Protein AF-A0A6A7G4K0-F1 (afdb_monomer)

InterPro domains:
  IPR051944 BEACH domain-containing protein [PTHR46108] (37-203)

Sequence (217 aa):
MNIMRKWWGVGGSGEMDEGDSGGGFYPSNVLRNSLEQQQHLALGLMHLKKLFSELLYPSHPLSEDEREDKLYNMLPLFCKVFSASPSTDLQEKFGDVLLFTQHVSKLMVTEIRRRASNQSTAAASCAIARFLEVDGGGGLGGNDIPAEGGGTNSGGWLLLNALNLLADGPPQIIEVMTGSSLPSTLVKCLYLFFDLPDPDSAESEYCCNTSSSTAAA

Radius of gyration: 24.74 Å; Cα contacts (8 Å, |Δi|>4): 128; chains: 1; bounding box: 69×52×89 Å

Organism: NCBI:txid1518452

Foldseek 3Di:
DDPPPPPDDDDDDDDDDDDDDDDDDDDVVVVVVVVVLVVVLLVLLVVLQVLVVCLVVPPDDDDPVRSLVSLLVSLVSLCSNQVPPQQACQCVSHVCVLVNLLSLLLSLLCCLCVLVPPDDLVSSLVSNCVLLDQPPPDDDDDDDDPPPDDDDRRSNVSSVSSNVSQVSHDVSSVVSSVVSVRVVSVVVSVCSVVVDDDPVCVVPPPPPDPPDDDDDD

Solvent-accessible surface area (backbone atoms only — not comparable to full-atom values): 13554 Å² total; per-residue (Å²): 133,82,83,74,71,82,80,68,88,89,81,88,81,91,83,89,84,85,88,86,91,80,82,96,78,83,65,68,68,61,57,50,52,52,51,53,51,51,50,53,36,52,52,38,45,54,49,46,54,52,55,50,49,47,67,78,60,48,99,56,94,71,55,70,68,61,48,51,54,53,49,60,69,40,39,65,45,50,42,64,42,48,74,81,43,65,41,84,47,48,54,78,76,33,79,58,43,59,59,50,45,38,53,55,27,39,49,54,44,51,56,49,47,65,40,50,73,82,52,57,71,71,54,17,36,51,51,45,48,58,30,50,35,76,73,70,92,74,83,89,83,82,81,92,70,82,83,86,77,79,72,94,54,48,60,42,27,50,52,49,51,40,50,53,58,48,64,61,32,60,70,69,44,53,51,38,30,51,76,43,46,31,62,67,49,53,52,51,50,52,49,47,63,66,74,50,74,59,79,81,57,64,77,73,73,80,85,82,88,83,88,82,82,79,89,82,135

Secondary structure (DSSP, 8-state):
--GGGGSS-------------------HHHHHHHHHHHHHHHHHHHHHHHHHHHHHS-SSPPPHHHHHHHHHHHHHHHHHHHTTS-GGGHHHH-TTHHHHHHHHHHHHHHHHHHHHTTS-HHHHHHHHHHHHS---SS----------S-----HHHHHHHHHHHHHTS-HHHHHHHHHTTHHHHHHHHHHHHHSS--TTTGGGSSSSS--------

Mean predicted aligned error: 14.47 Å

pLDDT: mean 74.43, std 23.66, range [30.53, 98.12]

Structure (mmCIF, N/CA/C/O backbone):
data_AF-A0A6A7G4K0-F1
#
_entry.id   AF-A0A6A7G4K0-F1
#
loop_
_atom_site.group_PDB
_atom_site.id
_atom_site.type_symbol
_atom_site.label_atom_id
_atom_site.label_alt_id
_atom_site.label_comp_id
_atom_site.label_asym_id
_atom_site.label_entity_id
_atom_site.label_seq_id
_atom_site.pdbx_PDB_ins_code
_atom_site.Cartn_x
_atom_site.Cartn_y
_atom_site.Cartn_z
_atom_site.occupancy
_atom_site.B_iso_or_equiv
_atom_site.auth_seq_id
_atom_site.auth_comp_id
_atom_site.auth_asym_id
_atom_site.auth_atom_id
_atom_site.pdbx_PDB_model_num
ATOM 1 N N . MET A 1 1 ? 26.146 -16.602 -3.325 1.00 37.34 1 MET A N 1
ATOM 2 C CA . MET A 1 1 ? 25.861 -17.279 -2.025 1.00 37.34 1 MET A CA 1
ATOM 3 C C . MET A 1 1 ? 24.386 -17.072 -1.684 1.00 37.34 1 MET A C 1
ATOM 5 O O . MET A 1 1 ? 23.956 -15.935 -1.599 1.00 37.34 1 MET A O 1
ATOM 9 N N . ASN A 1 2 ? 23.606 -18.148 -1.526 1.00 32.69 2 ASN A N 1
ATOM 10 C CA . ASN A 1 2 ? 22.137 -18.089 -1.434 1.00 32.69 2 ASN A CA 1
ATOM 11 C C . ASN A 1 2 ? 21.621 -17.430 -0.140 1.00 32.69 2 ASN A C 1
ATOM 13 O O . ASN A 1 2 ? 21.760 -17.984 0.952 1.00 32.69 2 ASN A O 1
ATOM 17 N N . ILE A 1 3 ? 20.937 -16.296 -0.301 1.00 45.91 3 ILE A N 1
ATOM 18 C CA . ILE A 1 3 ? 20.336 -15.440 0.742 1.00 45.91 3 ILE A CA 1
ATOM 19 C C . ILE A 1 3 ? 19.117 -16.119 1.418 1.00 45.91 3 ILE A C 1
ATOM 21 O O . ILE A 1 3 ? 18.650 -15.706 2.476 1.00 45.91 3 ILE A O 1
ATOM 25 N N . MET A 1 4 ? 18.624 -17.229 0.858 1.00 42.34 4 MET A N 1
ATOM 26 C CA . MET A 1 4 ? 17.369 -17.873 1.271 1.00 42.34 4 MET A CA 1
ATOM 27 C C . MET A 1 4 ? 17.482 -18.917 2.391 1.00 42.34 4 MET A C 1
ATOM 29 O O . MET A 1 4 ? 16.471 -19.491 2.782 1.00 42.34 4 MET A O 1
ATOM 33 N N . ARG A 1 5 ? 18.663 -19.161 2.975 1.00 45.25 5 ARG A N 1
ATOM 34 C CA . ARG A 1 5 ? 18.779 -20.151 4.068 1.00 45.25 5 ARG A CA 1
ATOM 35 C C . ARG A 1 5 ? 18.494 -19.611 5.474 1.00 45.25 5 ARG A C 1
ATOM 37 O O . ARG A 1 5 ? 18.466 -20.393 6.414 1.00 45.25 5 ARG A O 1
ATOM 44 N N . LYS A 1 6 ? 18.266 -18.302 5.634 1.00 47.12 6 LYS A N 1
ATOM 45 C CA . LYS A 1 6 ? 18.000 -17.687 6.950 1.00 47.12 6 LYS A CA 1
ATOM 46 C C . LYS A 1 6 ? 16.522 -17.636 7.353 1.00 47.12 6 LYS A C 1
ATOM 48 O O . LYS A 1 6 ? 16.240 -17.292 8.493 1.00 47.12 6 LYS A O 1
ATOM 53 N N . TRP A 1 7 ? 15.598 -18.000 6.464 1.00 41.78 7 TRP A N 1
ATOM 54 C CA . TRP A 1 7 ? 14.159 -17.839 6.711 1.00 41.78 7 TRP A CA 1
ATOM 55 C C . TRP A 1 7 ? 13.438 -19.102 7.204 1.00 41.78 7 TRP A C 1
ATOM 57 O O . TRP A 1 7 ? 12.270 -19.011 7.565 1.00 41.78 7 TRP A O 1
ATOM 67 N N . TRP A 1 8 ? 14.098 -20.266 7.277 1.00 49.00 8 TRP A N 1
ATOM 68 C CA . TRP A 1 8 ? 13.432 -21.503 7.704 1.00 49.00 8 TRP A CA 1
ATOM 69 C C . TRP A 1 8 ? 14.332 -22.413 8.557 1.00 49.00 8 TRP A C 1
ATOM 71 O O . TRP A 1 8 ? 15.166 -23.146 8.033 1.00 49.00 8 TRP A O 1
ATOM 81 N N . GLY A 1 9 ? 14.108 -22.398 9.877 1.00 34.53 9 GLY A N 1
ATOM 82 C CA . GLY A 1 9 ? 14.358 -23.538 10.769 1.00 34.53 9 GLY A CA 1
ATOM 83 C C . GLY A 1 9 ? 15.626 -23.511 11.631 1.00 34.53 9 GLY A C 1
ATOM 84 O O . GLY A 1 9 ? 16.709 -23.765 11.126 1.00 34.53 9 GLY A O 1
ATOM 85 N N . VAL A 1 10 ? 15.447 -23.342 12.950 1.00 33.53 10 VAL A N 1
ATOM 86 C CA . VAL A 1 10 ? 15.847 -24.316 13.992 1.00 33.53 10 VAL A CA 1
ATOM 87 C C . VAL A 1 10 ? 14.885 -24.138 15.176 1.00 33.53 10 VAL A C 1
ATOM 89 O O . VAL A 1 10 ? 14.807 -23.063 15.764 1.00 33.53 10 VAL A O 1
ATOM 92 N N . GLY A 1 11 ? 14.135 -25.193 15.492 1.00 34.88 11 GLY A N 1
ATOM 93 C CA . GLY A 1 11 ? 13.347 -25.341 16.714 1.00 34.88 11 GLY A CA 1
ATOM 94 C C . GLY A 1 11 ? 13.828 -26.551 17.524 1.00 34.88 11 GLY A C 1
ATOM 95 O O . GLY A 1 11 ? 14.375 -27.489 16.947 1.00 34.88 11 GLY A O 1
ATOM 96 N N . GLY A 1 12 ? 13.569 -26.513 18.840 1.00 31.55 12 GLY A N 1
ATOM 97 C CA . GLY A 1 12 ? 13.851 -27.561 19.845 1.00 31.55 12 GLY A CA 1
ATOM 98 C C . GLY A 1 12 ? 15.26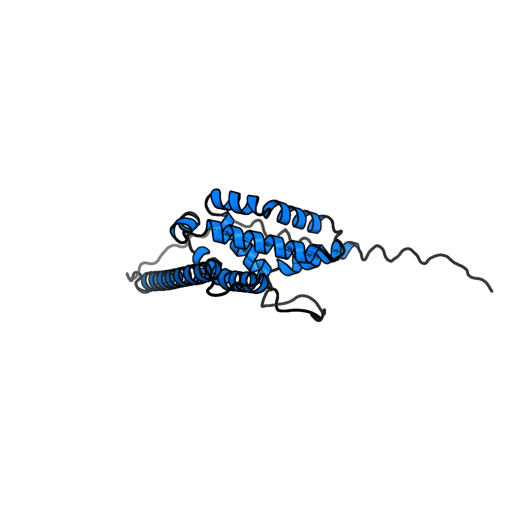0 -27.445 20.440 1.00 31.55 12 GLY A C 1
ATOM 99 O O . GLY A 1 12 ? 16.204 -27.235 19.693 1.00 31.55 12 GLY A O 1
ATOM 100 N N . SER A 1 13 ? 15.521 -27.527 21.747 1.00 32.69 13 SER A N 1
ATOM 101 C CA . SER A 1 13 ? 14.861 -28.148 22.916 1.00 32.69 13 SER A CA 1
ATOM 102 C C . SER A 1 13 ? 15.471 -27.491 24.178 1.00 32.69 13 SER A C 1
ATOM 104 O O . SER A 1 13 ? 16.654 -27.180 24.157 1.00 32.69 13 SER A O 1
ATOM 106 N N . GLY A 1 14 ? 14.741 -27.121 25.233 1.00 36.06 14 GLY A N 1
ATOM 107 C CA . GLY A 1 14 ? 14.222 -28.028 26.258 1.00 36.06 14 GLY A CA 1
ATOM 108 C C . GLY A 1 14 ? 15.229 -28.174 27.409 1.00 36.06 14 GLY A C 1
ATOM 109 O O . GLY A 1 14 ? 16.060 -29.067 27.345 1.00 36.06 14 GLY A O 1
ATOM 110 N N . GLU A 1 15 ? 15.136 -27.338 28.450 1.00 30.53 15 GLU A N 1
ATOM 111 C CA . GLU A 1 15 ? 15.842 -27.564 29.722 1.00 30.53 15 GLU A CA 1
ATOM 112 C C . GLU A 1 15 ? 14.959 -27.094 30.891 1.00 30.53 15 GLU A C 1
ATOM 114 O O . GLU A 1 15 ? 14.468 -25.965 30.908 1.00 30.53 15 GLU A O 1
ATOM 119 N N . MET A 1 16 ? 14.668 -28.033 31.792 1.00 44.53 16 MET A N 1
ATOM 120 C CA . MET A 1 16 ? 13.928 -27.856 33.040 1.00 44.53 16 MET A CA 1
ATOM 121 C C . MET A 1 16 ? 14.923 -27.432 34.120 1.00 44.53 16 MET A C 1
ATOM 123 O O . MET A 1 16 ? 15.938 -28.107 34.273 1.00 44.53 16 MET A O 1
ATOM 127 N N . ASP A 1 17 ? 14.614 -26.391 34.891 1.00 33.91 17 ASP A N 1
ATOM 128 C CA . ASP A 1 17 ? 15.276 -26.156 36.175 1.00 33.91 17 ASP A CA 1
ATOM 129 C C . ASP A 1 17 ? 14.243 -25.781 37.242 1.00 33.91 17 ASP A C 1
ATOM 131 O O . ASP A 1 17 ? 13.280 -25.048 36.994 1.00 33.91 17 ASP A O 1
ATOM 135 N N . GLU A 1 18 ? 14.418 -26.397 38.403 1.00 38.62 18 GLU A N 1
ATOM 136 C CA . GLU A 1 18 ? 13.459 -26.554 39.486 1.00 38.62 18 GLU A CA 1
ATOM 137 C C . GLU A 1 18 ? 13.968 -25.797 40.719 1.00 38.62 18 GLU A C 1
ATOM 139 O O . GLU A 1 18 ? 15.068 -26.052 41.198 1.00 38.62 18 GLU A O 1
ATOM 144 N N . GLY A 1 19 ? 13.125 -24.921 41.276 1.00 37.62 19 GLY A N 1
ATOM 145 C CA . GLY A 1 19 ? 13.240 -24.434 42.655 1.00 37.62 19 GLY A CA 1
ATOM 146 C C . GLY A 1 19 ? 13.697 -22.982 42.822 1.00 37.62 19 GLY A C 1
ATOM 147 O O . GLY A 1 19 ? 14.835 -22.639 42.541 1.00 37.62 19 GLY A O 1
ATOM 148 N N . ASP A 1 20 ? 12.827 -22.132 43.373 1.00 34.00 20 ASP A N 1
ATOM 149 C CA . ASP A 1 20 ? 12.982 -21.662 44.759 1.00 34.00 20 ASP A CA 1
ATOM 150 C C . ASP A 1 20 ? 11.777 -20.798 45.180 1.00 34.00 20 ASP A C 1
ATOM 152 O O . ASP A 1 20 ? 11.192 -20.046 44.398 1.00 34.00 20 ASP A O 1
ATOM 156 N N . SER A 1 21 ? 11.368 -20.961 46.434 1.00 50.91 21 SER A N 1
ATOM 157 C CA . SER A 1 21 ? 10.223 -20.302 47.055 1.00 50.91 21 SER A CA 1
ATOM 158 C C . SER A 1 21 ? 10.655 -19.002 47.725 1.00 50.91 21 SER A C 1
ATOM 160 O O . SER A 1 21 ? 11.400 -19.033 48.698 1.00 50.91 21 SER A O 1
ATOM 162 N N . GLY A 1 22 ? 10.106 -17.856 47.312 1.00 40.25 22 GLY A N 1
ATOM 163 C CA . GLY A 1 22 ? 10.319 -16.620 48.068 1.00 40.25 22 GLY A CA 1
ATOM 164 C C . GLY A 1 22 ? 9.599 -15.384 47.535 1.00 40.25 22 GLY A C 1
ATOM 165 O O . GLY A 1 22 ? 10.001 -14.813 46.534 1.00 40.25 22 GLY A O 1
ATOM 166 N N . GLY A 1 23 ? 8.594 -14.916 48.283 1.00 38.88 23 GLY A N 1
ATOM 167 C CA . GLY A 1 23 ? 8.191 -13.503 48.315 1.00 38.88 23 GLY A CA 1
ATOM 168 C C . GLY A 1 23 ? 7.201 -13.044 47.242 1.00 38.88 23 GLY A C 1
ATOM 169 O O . GLY A 1 23 ? 7.573 -12.655 46.142 1.00 38.88 23 GLY A O 1
ATOM 170 N N . GLY A 1 24 ? 5.917 -12.992 47.606 1.00 44.97 24 GLY A N 1
ATOM 171 C CA . GLY A 1 24 ? 4.877 -12.373 46.790 1.00 44.97 24 GLY A CA 1
ATOM 172 C C . GLY A 1 24 ? 5.091 -10.868 46.602 1.00 44.97 24 GLY A C 1
ATOM 173 O O . GLY A 1 24 ? 4.961 -10.092 47.547 1.00 44.97 24 GLY A O 1
ATOM 174 N N . PHE A 1 25 ? 5.342 -10.464 45.358 1.00 47.03 25 PHE A N 1
ATOM 175 C CA . PHE A 1 25 ? 5.149 -9.100 44.867 1.00 47.03 25 PHE A CA 1
ATOM 176 C C . PHE A 1 25 ? 4.707 -9.172 43.392 1.00 47.03 25 PHE A C 1
ATOM 178 O O . PHE A 1 25 ? 5.525 -9.285 42.486 1.00 47.03 25 PHE A O 1
ATOM 185 N N . TYR A 1 26 ? 3.396 -9.163 43.136 1.00 53.12 26 TYR A N 1
ATOM 186 C CA . TYR A 1 26 ? 2.825 -8.987 41.788 1.00 53.12 26 TYR A CA 1
ATOM 187 C C . TYR A 1 26 ? 2.520 -7.480 41.546 1.00 53.12 26 TYR A C 1
ATOM 189 O O . TYR A 1 26 ? 2.626 -6.671 42.465 1.00 53.12 26 TYR A O 1
ATOM 197 N N . PRO A 1 27 ? 2.068 -7.032 40.361 1.00 54.12 27 PRO A N 1
ATOM 198 C CA . PRO A 1 27 ? 2.846 -6.667 39.184 1.00 54.12 27 PRO A CA 1
ATOM 199 C C . PRO A 1 27 ? 2.521 -5.210 38.769 1.00 54.12 27 PRO A C 1
ATOM 201 O O . PRO A 1 27 ? 2.181 -4.934 37.618 1.00 54.12 27 PRO A O 1
ATOM 204 N N . SER A 1 28 ? 2.549 -4.263 39.714 1.00 58.62 28 SER A N 1
ATOM 205 C CA . SER A 1 28 ? 2.008 -2.905 39.501 1.00 58.62 28 SER A CA 1
ATOM 206 C C . SER A 1 28 ? 2.661 -2.135 38.345 1.00 58.62 28 SER A C 1
ATOM 208 O O . SER A 1 28 ? 1.993 -1.352 37.674 1.00 58.62 28 SER A O 1
ATOM 210 N N . ASN A 1 29 ? 3.943 -2.383 38.062 1.00 59.91 29 ASN A N 1
ATOM 211 C CA . ASN A 1 29 ? 4.654 -1.708 36.972 1.00 59.91 29 ASN A CA 1
ATOM 212 C C . ASN A 1 29 ? 4.299 -2.263 35.579 1.00 59.91 29 ASN A C 1
ATOM 214 O O . ASN A 1 29 ? 4.286 -1.504 34.617 1.00 59.91 29 ASN A O 1
ATOM 218 N N . VAL A 1 30 ? 3.961 -3.553 35.454 1.00 63.50 30 VAL A N 1
ATOM 219 C CA . VAL A 1 30 ? 3.636 -4.177 34.153 1.00 63.50 30 VAL A CA 1
ATOM 220 C C . VAL A 1 30 ? 2.257 -3.730 33.663 1.00 63.50 30 VAL A C 1
ATOM 222 O O . VAL A 1 30 ? 2.110 -3.329 32.511 1.00 63.50 30 VAL A O 1
ATOM 225 N N . LEU A 1 31 ? 1.261 -3.715 34.556 1.00 66.88 31 LEU A N 1
ATOM 226 C CA . LEU A 1 31 ? -0.077 -3.189 34.260 1.00 66.88 31 LEU A CA 1
ATOM 227 C C . LEU A 1 31 ? -0.043 -1.694 33.930 1.00 66.88 31 LEU A C 1
ATOM 229 O O . LEU A 1 31 ? -0.692 -1.254 32.984 1.00 66.88 31 LEU A O 1
ATOM 233 N N . ARG A 1 32 ? 0.749 -0.914 34.675 1.00 67.06 32 ARG A N 1
ATOM 234 C CA . ARG A 1 32 ? 0.910 0.521 34.427 1.00 67.06 32 ARG A CA 1
ATOM 235 C C . ARG A 1 32 ? 1.549 0.804 33.066 1.00 67.06 32 ARG A C 1
ATOM 237 O O . ARG A 1 32 ? 1.005 1.604 32.313 1.00 67.06 32 ARG A O 1
ATOM 244 N N . ASN A 1 33 ? 2.624 0.096 32.716 1.00 69.50 33 ASN A N 1
ATOM 245 C CA . ASN A 1 33 ? 3.261 0.226 31.403 1.00 69.50 33 ASN A CA 1
ATOM 246 C C . ASN A 1 33 ? 2.316 -0.186 30.259 1.00 69.50 33 ASN A C 1
ATOM 248 O O . ASN A 1 33 ? 2.279 0.475 29.225 1.00 69.50 33 ASN A O 1
ATOM 252 N N . SER A 1 34 ? 1.510 -1.237 30.451 1.00 74.31 34 SER A N 1
ATOM 253 C CA . SER A 1 34 ? 0.514 -1.675 29.462 1.00 74.31 34 SER A CA 1
ATOM 254 C C . SER A 1 34 ? -0.578 -0.620 29.229 1.00 74.31 34 SER A C 1
ATOM 256 O O . SER A 1 34 ? -0.927 -0.332 28.083 1.00 74.31 34 SER A O 1
ATOM 258 N N . LEU A 1 35 ? -1.060 0.025 30.295 1.00 75.81 35 LEU A N 1
ATOM 259 C CA . LEU A 1 35 ? -2.045 1.108 30.211 1.00 75.81 35 LEU A CA 1
ATOM 260 C C . LEU A 1 35 ? -1.477 2.361 29.530 1.00 75.81 35 LEU A C 1
ATOM 262 O O . LEU A 1 35 ? -2.143 2.949 28.678 1.00 75.81 35 LEU A O 1
ATOM 266 N N . GLU A 1 36 ? -0.247 2.757 29.864 1.00 78.25 36 GLU A N 1
ATOM 267 C CA . GLU A 1 36 ? 0.434 3.904 29.246 1.00 78.25 36 GLU A CA 1
ATOM 268 C C . GLU A 1 36 ? 0.700 3.657 27.747 1.00 78.25 36 GLU A C 1
ATOM 270 O O . GLU A 1 36 ? 0.472 4.538 26.912 1.00 78.25 36 GLU A O 1
ATOM 275 N N . GLN A 1 37 ? 1.076 2.430 27.369 1.00 79.00 37 GLN A N 1
ATOM 276 C CA . GLN A 1 37 ? 1.218 2.037 25.966 1.00 79.00 37 GLN A CA 1
ATOM 277 C C . GLN A 1 37 ? -0.124 2.084 25.227 1.00 79.00 37 GLN A C 1
ATOM 279 O O . GLN A 1 37 ? -0.202 2.627 24.125 1.00 79.00 37 GLN A O 1
ATOM 284 N N . GLN A 1 38 ? -1.201 1.587 25.838 1.00 81.12 38 GLN A N 1
ATOM 285 C CA . GLN A 1 38 ? -2.539 1.630 25.248 1.00 81.12 38 GLN A CA 1
ATOM 286 C C . GLN A 1 38 ? -3.035 3.072 25.045 1.00 81.12 38 GLN A C 1
ATOM 288 O O . GLN A 1 38 ? -3.642 3.374 24.016 1.00 81.12 38 GLN A O 1
ATOM 293 N N . GLN A 1 39 ? -2.721 3.986 25.969 1.00 84.94 39 GLN A N 1
ATOM 294 C CA . GLN A 1 39 ? -2.999 5.419 25.812 1.00 84.94 39 GLN A CA 1
ATOM 295 C C . GLN A 1 39 ? -2.207 6.030 24.651 1.00 84.94 39 GLN A C 1
ATOM 297 O O . GLN A 1 39 ? -2.776 6.756 23.833 1.00 84.94 39 GLN A O 1
ATOM 302 N N . HIS A 1 40 ? -0.918 5.702 24.524 1.00 85.00 40 HIS A N 1
ATOM 303 C CA . HIS A 1 40 ? -0.097 6.186 23.415 1.00 85.00 40 HIS A CA 1
ATOM 304 C C . HIS A 1 40 ? -0.607 5.671 22.056 1.00 85.00 40 HIS A C 1
ATOM 306 O O . HIS A 1 40 ? -0.612 6.412 21.069 1.00 85.00 40 HIS A O 1
ATOM 312 N N . LEU A 1 41 ? -1.059 4.416 21.980 1.00 88.06 41 LEU A N 1
ATOM 313 C CA . LEU A 1 41 ? -1.656 3.852 20.765 1.00 88.06 41 LEU A CA 1
ATOM 314 C C . LEU A 1 41 ? -2.998 4.519 20.432 1.00 88.06 41 LEU A C 1
ATOM 316 O O . LEU A 1 41 ? -3.241 4.848 19.272 1.00 88.06 41 LEU A O 1
ATOM 320 N N . ALA A 1 42 ? -3.838 4.789 21.436 1.00 88.75 42 ALA A N 1
ATOM 321 C CA . ALA A 1 42 ? -5.110 5.487 21.249 1.00 88.75 42 ALA A CA 1
ATOM 322 C C . ALA A 1 42 ? -4.918 6.921 20.721 1.00 88.75 42 ALA A C 1
ATOM 324 O O . ALA A 1 42 ? -5.612 7.338 19.792 1.00 88.75 42 ALA A O 1
ATOM 325 N N . LEU A 1 43 ? -3.941 7.659 21.259 1.00 92.62 43 LEU A N 1
ATOM 326 C CA . LEU A 1 43 ? -3.569 8.987 20.758 1.00 92.62 43 LEU A CA 1
ATOM 327 C C . LEU A 1 43 ? -3.021 8.920 19.326 1.00 92.62 43 LEU A C 1
ATOM 329 O O . LEU A 1 43 ? -3.408 9.730 18.484 1.00 92.62 43 LEU A O 1
ATOM 333 N N . GLY A 1 44 ? -2.176 7.927 19.026 1.00 92.00 44 GLY A N 1
ATOM 334 C CA . GLY A 1 44 ? -1.676 7.681 17.672 1.00 92.00 44 GLY A CA 1
ATOM 335 C C . GLY A 1 44 ? -2.802 7.415 16.671 1.00 92.00 44 GLY A C 1
ATOM 336 O O . GLY A 1 44 ? -2.810 7.990 15.584 1.00 92.00 44 GLY A O 1
ATOM 337 N N . LEU A 1 45 ? -3.800 6.616 17.061 1.00 93.12 45 LEU A N 1
ATOM 338 C CA . LEU A 1 45 ? -4.983 6.339 16.248 1.00 93.12 45 LEU A CA 1
ATOM 339 C C . LEU A 1 45 ? -5.837 7.594 16.028 1.00 93.12 45 LEU A C 1
ATOM 341 O O . LEU A 1 45 ? -6.288 7.841 14.911 1.00 93.12 45 LEU A O 1
ATOM 345 N N . MET A 1 46 ? -6.053 8.403 17.069 1.00 94.88 46 MET A N 1
ATOM 346 C CA . MET A 1 46 ? -6.773 9.674 16.941 1.00 94.88 46 MET A CA 1
ATOM 347 C C . MET A 1 46 ? -6.060 10.611 15.961 1.00 94.88 46 MET A C 1
ATOM 349 O O . MET A 1 46 ? -6.705 11.234 15.116 1.00 94.88 46 MET A O 1
ATOM 353 N N . HIS A 1 47 ? -4.731 10.686 16.046 1.00 95.12 47 HIS A N 1
ATOM 354 C CA . HIS A 1 47 ? -3.939 11.505 15.141 1.00 95.12 47 HIS A CA 1
ATOM 355 C C . HIS A 1 47 ? -4.010 10.997 13.698 1.00 95.12 47 HIS A C 1
ATOM 357 O O . HIS A 1 47 ? -4.267 11.794 12.799 1.00 95.12 47 HIS A O 1
ATOM 363 N N . LEU A 1 48 ? -3.879 9.685 13.484 1.00 95.94 48 LEU A N 1
ATOM 364 C CA . LEU A 1 48 ? -4.036 9.059 12.171 1.00 95.94 48 LEU A CA 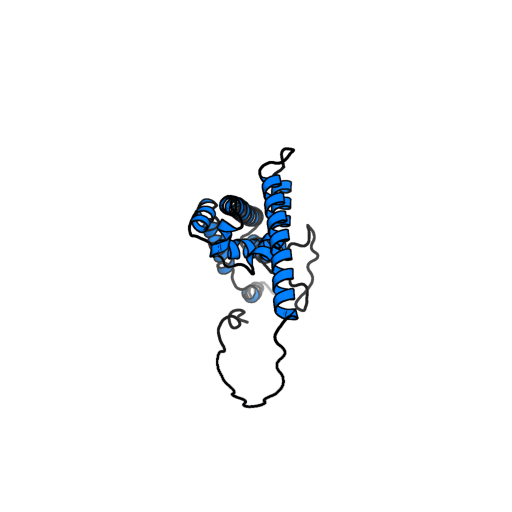1
ATOM 365 C C . LEU A 1 48 ? -5.399 9.388 11.547 1.00 95.94 48 LEU A C 1
ATOM 367 O O . LEU A 1 48 ? -5.455 9.847 10.410 1.00 95.94 48 LEU A O 1
ATOM 371 N N . LYS A 1 49 ? -6.494 9.211 12.300 1.00 94.94 49 LYS A N 1
ATOM 372 C CA . LYS A 1 49 ? -7.850 9.541 11.829 1.00 94.94 49 LYS A CA 1
ATOM 373 C C . LYS A 1 49 ? -7.975 11.006 11.431 1.00 94.94 49 LYS A C 1
ATOM 375 O O . LYS A 1 49 ? -8.566 11.312 10.400 1.00 94.94 49 LYS A O 1
ATOM 380 N N . LYS A 1 50 ? -7.402 11.909 12.231 1.00 95.50 50 LYS A N 1
ATOM 381 C CA . LYS A 1 50 ? -7.398 13.343 11.934 1.00 95.50 50 LYS A CA 1
ATOM 382 C C . LYS A 1 50 ? -6.652 13.636 10.630 1.00 95.50 50 LYS A C 1
ATOM 384 O O . LYS A 1 50 ? -7.214 14.285 9.755 1.00 95.50 50 LYS A O 1
ATOM 389 N N . LEU A 1 51 ? -5.429 13.123 10.486 1.00 95.50 51 LEU A N 1
ATOM 390 C CA . LEU A 1 51 ? -4.621 13.302 9.277 1.00 95.50 51 LEU A CA 1
ATOM 391 C C . LEU A 1 51 ? -5.335 12.760 8.035 1.00 95.50 51 LEU A C 1
ATOM 393 O O . LEU A 1 51 ? -5.342 13.411 6.992 1.00 95.50 51 LEU A O 1
ATOM 397 N N . PHE A 1 52 ? -5.973 11.595 8.150 1.00 96.44 52 PHE A N 1
ATOM 398 C CA . PHE A 1 52 ? -6.702 11.010 7.033 1.00 96.44 52 PHE A CA 1
ATOM 399 C C . PHE A 1 52 ? -7.963 11.809 6.686 1.00 96.44 52 PHE A C 1
ATOM 401 O O . PHE A 1 52 ? -8.222 12.063 5.515 1.00 96.44 52 PHE A O 1
ATOM 408 N N . SER A 1 53 ? -8.699 12.310 7.680 1.00 94.94 53 SER A N 1
ATOM 409 C CA . SER A 1 53 ? -9.829 13.212 7.437 1.00 94.94 53 SER A CA 1
ATOM 410 C C . SER A 1 53 ? -9.402 14.497 6.719 1.00 94.94 53 SER A C 1
ATOM 412 O O . SER A 1 53 ? -10.120 14.961 5.838 1.00 94.94 53 SER A O 1
ATOM 414 N N . GLU A 1 54 ? -8.245 15.068 7.063 1.00 94.38 54 GLU A N 1
ATOM 415 C CA . GLU A 1 54 ? -7.688 16.248 6.382 1.00 94.38 54 GLU A CA 1
ATOM 416 C C . GLU A 1 54 ? -7.253 15.947 4.939 1.00 94.38 54 GLU A C 1
ATOM 418 O O . GLU A 1 54 ? -7.257 16.842 4.096 1.00 94.38 54 GLU A O 1
ATOM 423 N N . LEU A 1 55 ? -6.888 14.697 4.641 1.00 93.88 55 LEU A N 1
ATOM 424 C CA . LEU A 1 55 ? -6.592 14.239 3.282 1.00 93.88 55 LEU A CA 1
ATOM 425 C C . LEU A 1 55 ? -7.858 14.116 2.430 1.00 93.88 55 LEU A C 1
ATOM 427 O O . LEU A 1 55 ? -7.840 14.476 1.255 1.00 93.88 55 LEU A O 1
ATOM 431 N N . LEU A 1 56 ? -8.938 13.588 3.016 1.00 93.56 56 LEU A N 1
ATOM 432 C CA . LEU A 1 56 ? -10.216 13.375 2.331 1.00 93.56 56 LEU A CA 1
ATOM 433 C C . LEU A 1 56 ? -11.000 14.674 2.131 1.00 93.56 56 LEU A C 1
ATOM 435 O O . LEU A 1 56 ? -11.657 14.846 1.106 1.00 93.56 56 LEU A O 1
ATOM 439 N N . TYR A 1 57 ? -10.918 15.585 3.100 1.00 92.94 57 TYR A N 1
ATOM 440 C CA . TYR A 1 57 ? -11.636 16.857 3.106 1.00 92.94 57 TYR A CA 1
ATOM 441 C C . TYR A 1 57 ? -10.652 18.018 3.286 1.00 92.94 57 TYR A C 1
ATOM 443 O O . TYR A 1 57 ? -10.646 18.672 4.334 1.00 92.94 57 TYR A O 1
ATOM 451 N N . PRO A 1 58 ? -9.780 18.269 2.296 1.00 90.31 58 PRO A N 1
ATOM 452 C CA . PRO A 1 58 ? -8.765 19.291 2.435 1.00 90.31 58 PRO A CA 1
ATOM 453 C C . PRO A 1 58 ? -9.384 20.689 2.312 1.00 90.31 58 PRO A C 1
ATOM 455 O O . PRO A 1 58 ? -10.271 20.929 1.492 1.00 90.31 58 PRO A O 1
ATOM 458 N N . SER A 1 59 ? -8.883 21.642 3.101 1.00 86.50 59 SER A N 1
ATOM 459 C CA . SER A 1 59 ? -9.336 23.044 3.054 1.00 86.50 59 SER A CA 1
ATOM 460 C C . SER A 1 59 ? -9.043 23.726 1.713 1.00 86.50 59 SER A C 1
ATOM 462 O O . SER A 1 59 ? -9.702 24.699 1.351 1.00 86.50 59 SER A O 1
ATOM 464 N N . HIS A 1 60 ? -8.053 23.216 0.979 1.00 89.25 60 HIS A N 1
ATOM 465 C CA . HIS A 1 60 ? -7.671 23.661 -0.355 1.00 89.25 60 HIS A CA 1
ATOM 466 C C . HIS A 1 60 ? -7.415 22.441 -1.246 1.00 89.25 60 HIS A C 1
ATOM 468 O O . HIS A 1 60 ? -7.011 21.401 -0.727 1.00 89.25 60 HIS A O 1
ATOM 474 N N . PRO A 1 61 ? -7.625 22.538 -2.571 1.00 89.44 61 PRO A N 1
ATOM 475 C CA . PRO A 1 61 ? -7.289 21.452 -3.484 1.00 89.44 61 PRO A CA 1
ATOM 476 C C . PRO A 1 61 ? -5.820 21.042 -3.326 1.00 89.44 61 PRO A C 1
ATOM 478 O O . PRO A 1 61 ? -4.936 21.884 -3.459 1.00 89.44 61 PRO A O 1
ATOM 481 N N . LEU A 1 62 ? -5.583 19.763 -3.033 1.00 91.31 62 LEU A N 1
ATOM 482 C CA . LEU A 1 62 ? -4.240 19.194 -2.920 1.00 91.31 62 LEU A CA 1
ATOM 483 C C . LEU A 1 62 ? -3.784 18.666 -4.277 1.00 91.31 62 LEU A C 1
ATOM 485 O O . LEU A 1 62 ? -4.536 17.942 -4.944 1.00 91.31 62 LEU A O 1
ATOM 489 N N . SER A 1 63 ? -2.541 18.974 -4.636 1.00 92.81 63 SER A N 1
ATOM 490 C CA . SER A 1 63 ? -1.839 18.304 -5.731 1.00 92.81 63 SER A CA 1
ATOM 491 C C . SER A 1 63 ? -1.660 16.805 -5.448 1.00 92.81 63 SER A C 1
ATOM 493 O O . SER A 1 63 ? -1.877 16.335 -4.326 1.00 92.81 63 SER A O 1
ATOM 495 N N . GLU A 1 64 ? -1.299 16.032 -6.476 1.00 88.69 64 GLU A N 1
ATOM 496 C CA . GLU A 1 64 ? -0.991 14.607 -6.298 1.00 88.69 64 GLU A CA 1
ATOM 497 C C . GLU A 1 64 ? 0.191 14.431 -5.337 1.00 88.69 64 GLU A C 1
ATOM 499 O O . GLU A 1 64 ? 0.035 13.736 -4.338 1.00 88.69 64 GLU A O 1
ATOM 504 N N . ASP A 1 65 ? 1.296 15.151 -5.554 1.00 88.81 65 ASP A N 1
ATOM 505 C CA . ASP A 1 65 ? 2.504 15.068 -4.720 1.00 88.81 65 ASP A CA 1
ATOM 506 C C . ASP A 1 65 ? 2.209 15.384 -3.241 1.00 88.81 65 ASP A C 1
ATOM 508 O O . ASP A 1 65 ? 2.577 14.620 -2.353 1.00 88.81 65 ASP A O 1
ATOM 512 N N . GLU A 1 66 ? 1.438 16.441 -2.950 1.00 92.00 66 GLU A N 1
ATOM 513 C CA . GLU A 1 66 ? 1.046 16.774 -1.568 1.00 92.00 66 GLU A CA 1
ATOM 514 C C . GLU A 1 66 ? 0.187 15.682 -0.917 1.00 92.00 66 GLU A C 1
ATOM 516 O O . GLU A 1 66 ? 0.220 15.483 0.304 1.00 92.00 66 GLU A O 1
ATOM 521 N N . ARG A 1 67 ? -0.629 14.986 -1.715 1.00 91.38 67 ARG A N 1
ATOM 522 C CA . ARG A 1 67 ? -1.462 13.884 -1.231 1.00 91.38 67 ARG A CA 1
ATOM 523 C C . ARG A 1 67 ? -0.609 12.661 -0.918 1.00 91.38 67 ARG A C 1
ATOM 525 O O . ARG A 1 67 ? -0.845 12.014 0.105 1.00 91.38 67 ARG A O 1
ATOM 532 N N . GLU A 1 68 ? 0.369 12.365 -1.768 1.00 92.75 68 GLU A N 1
ATOM 533 C CA . GLU A 1 68 ? 1.341 11.292 -1.557 1.00 92.75 68 GLU A CA 1
ATOM 534 C C . GLU A 1 68 ? 2.199 11.571 -0.315 1.00 92.75 68 GLU A C 1
ATOM 536 O O . GLU A 1 68 ? 2.275 10.718 0.569 1.00 92.75 68 GLU A O 1
ATOM 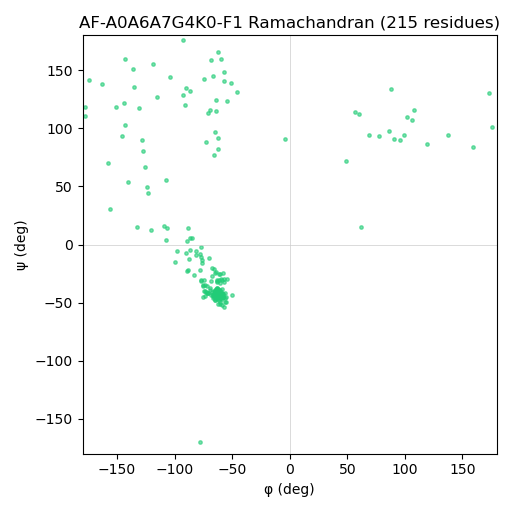541 N N . ASP A 1 69 ? 2.727 12.788 -0.162 1.00 91.88 69 ASP A N 1
ATOM 542 C CA . ASP A 1 69 ? 3.503 13.207 1.012 1.00 91.88 69 ASP A CA 1
ATOM 543 C C . ASP A 1 69 ? 2.707 13.056 2.310 1.00 91.88 69 ASP A C 1
ATOM 545 O O . ASP A 1 69 ? 3.195 12.533 3.319 1.00 91.88 69 ASP A O 1
ATOM 549 N N . LYS A 1 70 ? 1.442 13.489 2.314 1.00 93.31 70 LYS A N 1
ATOM 550 C CA . LYS A 1 70 ? 0.563 13.305 3.474 1.00 93.31 70 LYS A CA 1
ATOM 551 C C . LYS A 1 70 ? 0.349 11.826 3.784 1.00 93.31 70 LYS A C 1
ATOM 553 O O . LYS A 1 70 ? 0.396 11.462 4.958 1.00 93.31 70 LYS A O 1
ATOM 558 N N . LEU A 1 71 ? 0.136 10.979 2.775 1.00 94.69 71 LEU A N 1
ATOM 559 C CA . LEU A 1 71 ? 0.006 9.534 2.977 1.00 94.69 71 LEU A CA 1
ATOM 560 C C . LEU A 1 71 ? 1.280 8.940 3.577 1.00 94.69 71 LEU A C 1
ATOM 562 O O . LEU A 1 71 ? 1.182 8.245 4.586 1.00 94.69 71 LEU A O 1
ATOM 566 N N . TYR A 1 72 ? 2.458 9.264 3.036 1.00 93.62 72 TYR A N 1
ATOM 567 C CA . TYR A 1 72 ? 3.741 8.809 3.575 1.00 93.62 72 TYR A CA 1
ATOM 568 C C . TYR A 1 72 ? 3.929 9.199 5.043 1.00 93.62 72 TYR A C 1
ATOM 570 O O . TYR A 1 72 ? 4.334 8.364 5.848 1.00 93.62 72 TYR A O 1
ATOM 578 N N . ASN A 1 73 ? 3.546 10.420 5.424 1.00 92.50 73 ASN A N 1
ATOM 579 C CA . ASN A 1 73 ? 3.603 10.883 6.813 1.00 92.50 73 ASN A CA 1
ATOM 580 C C . ASN A 1 73 ? 2.664 10.111 7.762 1.00 92.50 73 ASN A C 1
ATOM 582 O O . ASN A 1 73 ? 2.915 10.046 8.967 1.00 92.50 73 ASN A O 1
ATOM 586 N N . MET A 1 74 ? 1.592 9.505 7.245 1.00 95.00 74 MET A N 1
ATOM 587 C CA . MET A 1 74 ? 0.662 8.693 8.038 1.00 95.00 74 MET A CA 1
ATOM 588 C C . MET A 1 74 ? 1.140 7.250 8.239 1.00 95.00 74 MET A C 1
ATOM 590 O O . MET A 1 74 ? 0.768 6.627 9.237 1.00 95.00 74 MET A O 1
ATOM 594 N N . LEU A 1 75 ? 1.961 6.705 7.336 1.00 94.25 75 LEU A N 1
ATOM 595 C CA . LEU A 1 75 ? 2.373 5.296 7.382 1.00 94.25 75 LEU A CA 1
ATOM 596 C C . LEU A 1 75 ? 3.101 4.896 8.680 1.00 94.25 75 LEU A C 1
ATOM 598 O O . LEU A 1 75 ? 2.757 3.844 9.224 1.00 94.25 75 LEU A O 1
ATOM 602 N N . PRO A 1 76 ? 4.047 5.684 9.242 1.00 91.94 76 PRO A N 1
ATOM 603 C CA . PRO A 1 76 ? 4.710 5.308 10.489 1.00 91.94 76 PRO A CA 1
ATOM 604 C C . PRO A 1 76 ? 3.718 5.196 11.648 1.00 91.94 76 PRO A C 1
ATOM 606 O O . PRO A 1 76 ? 3.815 4.285 12.471 1.00 91.94 76 PRO A O 1
ATOM 609 N N . LEU A 1 77 ? 2.743 6.110 11.701 1.00 91.75 77 LEU A N 1
ATOM 610 C CA . LEU A 1 77 ? 1.694 6.113 12.718 1.00 91.75 77 LEU A CA 1
ATOM 611 C C . LEU A 1 77 ? 0.783 4.901 12.560 1.00 91.75 77 LEU A C 1
ATOM 613 O O . LEU A 1 77 ? 0.521 4.216 13.546 1.00 91.75 77 LEU A O 1
ATOM 617 N N . PHE A 1 78 ? 0.355 4.605 11.332 1.00 94.50 78 PHE A N 1
ATOM 618 C CA . PHE A 1 78 ? -0.444 3.422 11.030 1.00 94.50 78 PHE A CA 1
ATOM 619 C C . PHE A 1 78 ? 0.277 2.140 11.467 1.00 94.50 78 PHE A C 1
ATOM 621 O O . PHE A 1 78 ? -0.253 1.382 12.281 1.00 94.50 78 PHE A O 1
ATOM 628 N N . CYS A 1 79 ? 1.520 1.946 11.021 1.00 93.00 79 CYS A N 1
ATOM 629 C CA . CYS A 1 79 ? 2.330 0.788 11.391 1.00 93.00 79 CYS A CA 1
ATOM 630 C C . CYS A 1 79 ? 2.509 0.680 12.911 1.00 93.00 79 CYS A C 1
ATOM 632 O O . CYS A 1 79 ? 2.368 -0.401 13.476 1.00 93.00 79 CYS A O 1
ATOM 634 N N . LYS A 1 80 ? 2.763 1.793 13.608 1.00 91.31 80 LYS A N 1
ATOM 635 C CA . LYS A 1 80 ? 2.918 1.799 15.070 1.00 91.31 80 LYS A CA 1
ATOM 636 C C . LYS A 1 80 ? 1.625 1.436 15.807 1.00 91.31 80 LYS A C 1
ATOM 638 O O . LYS A 1 80 ? 1.684 0.718 16.798 1.00 91.31 80 LYS A O 1
ATOM 643 N N . VAL A 1 81 ? 0.474 1.923 15.346 1.00 91.31 81 VAL A N 1
ATOM 644 C CA . VAL A 1 81 ? -0.833 1.659 15.973 1.00 91.31 81 VAL A CA 1
ATOM 645 C C . VAL A 1 81 ? -1.274 0.209 15.765 1.00 91.31 81 VAL A C 1
ATOM 647 O O . VAL A 1 81 ? -1.786 -0.423 16.694 1.00 91.31 81 VAL A O 1
ATOM 650 N N . PHE A 1 82 ? -1.068 -0.323 14.559 1.00 91.50 82 PHE A N 1
ATOM 651 C CA . PHE A 1 82 ? -1.622 -1.617 14.162 1.00 91.50 82 PHE A CA 1
ATOM 652 C C . PHE A 1 82 ? -0.646 -2.791 14.253 1.00 91.50 82 PHE A C 1
ATOM 654 O O . PHE A 1 82 ? -1.107 -3.918 14.335 1.00 91.50 82 PHE A O 1
ATOM 661 N N . SER A 1 83 ? 0.668 -2.569 14.368 1.00 89.81 83 SER A N 1
ATOM 662 C CA . SER A 1 83 ? 1.635 -3.660 14.621 1.00 89.81 83 SER A CA 1
ATOM 663 C C . SER A 1 83 ? 1.415 -4.397 15.947 1.00 89.81 83 SER A C 1
ATOM 665 O O . SER A 1 83 ? 1.806 -5.551 16.075 1.00 89.81 83 SER A O 1
ATOM 667 N N . ALA A 1 84 ? 0.800 -3.736 16.931 1.00 81.25 84 ALA A N 1
ATOM 668 C CA . ALA A 1 84 ? 0.485 -4.306 18.242 1.00 81.25 84 ALA A CA 1
ATOM 669 C C . ALA A 1 84 ? -1.017 -4.588 18.440 1.00 81.25 84 ALA A C 1
ATOM 671 O O . ALA A 1 84 ? -1.426 -4.952 19.541 1.00 81.25 84 ALA A O 1
ATOM 672 N N . SER A 1 85 ? -1.848 -4.379 17.411 1.00 81.38 85 SER A N 1
ATOM 673 C CA . SER A 1 85 ? -3.291 -4.637 17.476 1.00 81.38 85 SER A CA 1
ATOM 674 C C . SER A 1 85 ? -3.636 -5.930 16.732 1.00 81.38 85 SER A C 1
ATOM 676 O O . SER A 1 85 ? -3.055 -6.178 15.680 1.00 81.38 85 SER A O 1
ATOM 678 N N . PRO A 1 86 ? -4.607 -6.726 17.213 1.00 83.25 86 PRO A N 1
ATOM 679 C CA . PRO A 1 86 ? -5.187 -7.804 16.421 1.00 83.25 86 PRO A CA 1
ATOM 680 C C . PRO A 1 86 ? -5.767 -7.267 15.108 1.00 83.25 86 PRO A C 1
ATOM 682 O O . PRO A 1 86 ? -6.414 -6.217 15.092 1.00 83.25 86 PRO A O 1
ATOM 685 N N . SER A 1 87 ? -5.592 -8.008 14.020 1.00 78.56 87 SER A N 1
ATOM 686 C CA . SER A 1 87 ? -6.035 -7.599 12.679 1.00 78.56 87 SER A CA 1
ATOM 687 C C . SER A 1 87 ? -7.559 -7.552 12.534 1.00 78.56 87 SER A C 1
ATOM 689 O O . SER A 1 87 ? -8.089 -6.817 11.701 1.00 78.56 87 SER A O 1
ATOM 691 N N . THR A 1 88 ? -8.282 -8.249 13.416 1.00 79.00 88 THR A N 1
ATOM 692 C CA . THR A 1 88 ? -9.743 -8.157 13.560 1.00 79.00 88 THR A CA 1
ATOM 693 C C . THR A 1 88 ? -10.211 -6.772 14.002 1.00 79.00 88 THR A C 1
ATOM 695 O O . THR A 1 88 ? -11.284 -6.333 13.599 1.00 79.00 88 THR A O 1
ATOM 698 N N . ASP A 1 89 ? -9.397 -6.046 14.770 1.00 84.31 89 ASP A N 1
ATOM 699 C CA . ASP A 1 89 ? -9.768 -4.737 15.317 1.00 84.31 89 ASP A CA 1
ATOM 700 C C . ASP A 1 89 ? -9.577 -3.607 14.303 1.00 84.31 89 ASP A C 1
ATOM 702 O O . ASP A 1 89 ? -9.940 -2.461 14.566 1.00 84.31 89 ASP A O 1
ATOM 706 N N . LEU A 1 90 ? -8.944 -3.889 13.165 1.00 87.19 90 LEU A N 1
ATOM 707 C CA . LEU A 1 90 ? -8.484 -2.883 12.219 1.00 87.19 90 LEU A CA 1
ATOM 708 C C . LEU A 1 90 ? -9.644 -2.015 11.706 1.00 87.19 90 LEU A C 1
ATOM 710 O O . LEU A 1 90 ? -9.571 -0.785 11.747 1.00 87.19 90 LEU A O 1
ATOM 714 N N . GLN A 1 91 ? -10.745 -2.656 11.308 1.00 87.50 91 GLN A N 1
ATOM 715 C CA . GLN A 1 91 ? -11.943 -1.975 10.818 1.00 87.50 91 GLN A CA 1
ATOM 716 C C . GLN A 1 91 ? -12.759 -1.325 11.945 1.00 87.50 91 GLN A C 1
ATOM 718 O O . GLN A 1 91 ? -13.305 -0.240 11.753 1.00 87.50 91 GLN A O 1
ATOM 723 N N . GLU A 1 92 ? -12.801 -1.934 13.134 1.00 88.50 92 GLU A N 1
ATOM 724 C CA . GLU A 1 92 ? -13.492 -1.359 14.297 1.00 88.50 92 GLU A CA 1
ATOM 725 C C . GLU A 1 92 ? -12.798 -0.082 14.787 1.00 88.50 92 GLU A C 1
ATOM 727 O O . GLU A 1 92 ? -13.429 0.946 15.051 1.00 88.50 92 GLU A O 1
ATOM 732 N N . LYS A 1 93 ? -11.466 -0.124 14.875 1.00 89.00 93 LYS A N 1
ATOM 733 C CA . LYS A 1 93 ? -10.642 0.998 15.322 1.00 89.00 93 LYS A CA 1
ATOM 734 C C . LYS A 1 93 ? -10.559 2.081 14.265 1.00 89.00 93 LYS A C 1
ATOM 736 O O . LYS A 1 93 ? -10.532 3.251 14.643 1.00 89.00 93 LYS A O 1
ATOM 741 N N . PHE A 1 94 ? -10.537 1.747 12.977 1.00 93.00 94 PHE A N 1
ATOM 742 C CA . PHE A 1 94 ? -10.405 2.714 11.891 1.00 93.00 94 PHE A CA 1
ATOM 743 C C . PHE A 1 94 ? -11.504 2.527 10.837 1.00 93.00 94 PHE A C 1
ATOM 745 O O . PHE A 1 94 ? -11.330 1.818 9.854 1.00 93.00 94 PHE A O 1
ATOM 752 N N . GLY A 1 95 ? -12.638 3.211 11.024 1.00 91.00 95 GLY A N 1
ATOM 753 C CA . GLY A 1 95 ? -13.804 3.079 10.138 1.00 91.00 95 GLY A CA 1
ATOM 754 C C . GLY A 1 95 ? -13.526 3.390 8.661 1.00 91.00 95 GLY A C 1
ATOM 755 O O . GLY A 1 95 ? -14.117 2.762 7.787 1.00 91.00 95 GLY A O 1
ATOM 756 N N . ASP A 1 96 ? -12.570 4.277 8.372 1.00 94.50 96 ASP A N 1
ATOM 757 C CA . ASP A 1 96 ? -12.173 4.625 7.002 1.00 94.50 96 ASP A CA 1
ATOM 758 C C . ASP A 1 96 ? -11.075 3.714 6.425 1.00 94.50 96 ASP A C 1
ATOM 760 O O . ASP A 1 96 ? -10.468 4.033 5.400 1.00 94.50 96 ASP A O 1
ATOM 764 N N . VAL A 1 97 ? -10.794 2.567 7.053 1.00 95.06 97 VAL A N 1
ATOM 765 C CA . VAL A 1 97 ? -9.661 1.714 6.667 1.00 95.06 97 VAL A CA 1
ATOM 766 C C . VAL A 1 97 ? -9.748 1.183 5.239 1.00 95.06 97 VAL A C 1
ATOM 768 O O . VAL A 1 97 ? -8.719 1.023 4.587 1.00 95.06 97 VAL A O 1
ATOM 771 N N . LEU A 1 98 ? -10.954 0.958 4.708 1.00 96.38 98 LEU A N 1
ATOM 772 C CA . LEU A 1 98 ? -11.130 0.542 3.312 1.00 96.38 98 LEU A CA 1
ATOM 773 C C . LEU A 1 98 ? -10.670 1.642 2.349 1.00 96.38 98 LEU A C 1
ATOM 775 O O . LEU A 1 98 ? -9.969 1.372 1.376 1.00 96.38 98 LEU A O 1
ATOM 779 N N . LEU A 1 99 ? -11.001 2.897 2.648 1.00 96.75 99 LEU A N 1
ATOM 780 C CA . LEU A 1 99 ? -10.579 4.032 1.837 1.00 96.75 99 LEU A CA 1
ATOM 781 C C . LEU A 1 99 ? -9.075 4.281 1.995 1.00 96.75 99 LEU A C 1
ATOM 783 O O . LEU A 1 99 ? -8.371 4.460 1.003 1.00 96.75 99 LEU A O 1
ATOM 787 N N . PHE A 1 100 ? -8.556 4.191 3.222 1.00 97.31 100 PHE A N 1
ATOM 788 C CA . PHE A 1 100 ? -7.117 4.249 3.481 1.00 97.31 100 PHE A CA 1
ATOM 789 C C . PHE A 1 100 ? -6.359 3.178 2.685 1.00 97.31 100 PHE A C 1
ATOM 791 O O . PHE A 1 100 ? -5.399 3.494 1.985 1.00 97.31 100 PHE A O 1
ATOM 798 N N . THR A 1 101 ? -6.853 1.936 2.689 1.00 97.81 101 THR A N 1
ATOM 799 C CA . THR A 1 101 ? -6.307 0.826 1.892 1.00 97.81 101 THR A CA 1
ATOM 800 C C . THR A 1 101 ? -6.256 1.180 0.414 1.00 97.81 101 THR A C 1
ATOM 802 O O . THR A 1 101 ? -5.239 0.940 -0.237 1.00 97.81 101 THR A O 1
ATOM 805 N N . GLN A 1 102 ? -7.328 1.762 -0.127 1.00 97.75 102 GLN A N 1
ATOM 806 C CA . GLN A 1 102 ? -7.379 2.163 -1.529 1.00 97.75 102 GLN A CA 1
ATOM 807 C C . GLN A 1 102 ? -6.282 3.183 -1.857 1.00 97.75 102 GLN A C 1
ATOM 809 O O . GLN A 1 102 ? -5.588 3.041 -2.864 1.00 97.75 102 GLN A O 1
ATOM 814 N N . HIS A 1 103 ? -6.106 4.197 -1.008 1.00 97.31 103 HIS A N 1
ATOM 815 C CA . HIS A 1 103 ? -5.089 5.230 -1.195 1.00 97.31 103 HIS A CA 1
ATOM 816 C C . HIS A 1 103 ? -3.664 4.669 -1.108 1.00 97.31 103 HIS A C 1
ATOM 818 O O . HIS A 1 103 ? -2.862 4.911 -2.008 1.00 97.31 103 HIS A O 1
ATOM 824 N N . VAL A 1 104 ? -3.367 3.864 -0.086 1.00 97.44 104 VAL A N 1
ATOM 825 C CA . VAL A 1 104 ? -2.050 3.230 0.105 1.00 97.44 104 VAL A CA 1
ATOM 826 C C . VAL A 1 104 ? -1.732 2.250 -1.033 1.00 97.44 104 VAL A C 1
ATOM 828 O O . VAL A 1 104 ? -0.615 2.233 -1.550 1.00 97.44 104 VAL A O 1
ATOM 831 N N . SER A 1 105 ? -2.722 1.476 -1.487 1.00 98.12 105 SER A N 1
ATOM 832 C CA . SER A 1 105 ? -2.560 0.544 -2.612 1.00 98.12 105 SER A CA 1
ATOM 833 C C . SER A 1 105 ? -2.262 1.278 -3.916 1.00 98.12 105 SER A C 1
ATOM 835 O O . SER A 1 105 ? -1.363 0.880 -4.655 1.00 98.12 105 SER A O 1
ATOM 837 N N . LYS A 1 106 ? -2.991 2.367 -4.199 1.00 97.00 106 LYS A N 1
ATOM 838 C CA . LYS A 1 106 ? -2.743 3.209 -5.376 1.00 97.00 106 LYS A CA 1
ATOM 839 C C . LYS A 1 106 ? -1.360 3.845 -5.327 1.00 97.00 106 LYS A C 1
ATOM 841 O O . LYS A 1 106 ? -0.668 3.793 -6.335 1.00 97.00 106 LYS A O 1
ATOM 846 N N . LEU A 1 107 ? -0.948 4.364 -4.169 1.00 96.44 107 LEU A N 1
ATOM 847 C CA . LEU A 1 107 ? 0.382 4.941 -3.977 1.00 96.44 107 LEU A CA 1
ATOM 848 C C . LEU A 1 107 ? 1.480 3.931 -4.338 1.00 96.44 107 LEU A C 1
ATOM 850 O O . LEU A 1 107 ? 2.327 4.223 -5.174 1.00 96.44 107 LEU A O 1
ATOM 854 N N . MET A 1 108 ? 1.409 2.702 -3.813 1.00 96.75 108 MET A N 1
ATOM 855 C CA . MET A 1 108 ? 2.388 1.652 -4.134 1.00 96.75 108 MET A CA 1
ATOM 856 C C . MET A 1 108 ? 2.427 1.342 -5.635 1.00 96.75 108 MET A C 1
ATOM 858 O O . MET A 1 108 ? 3.496 1.211 -6.232 1.00 96.75 108 MET A O 1
ATOM 862 N N . VAL A 1 109 ? 1.259 1.251 -6.273 1.00 97.00 109 VAL A N 1
ATOM 863 C CA . VAL A 1 109 ? 1.171 0.988 -7.714 1.00 97.00 109 VAL A CA 1
ATOM 864 C C . VAL A 1 109 ? 1.751 2.143 -8.534 1.00 97.00 109 VAL A C 1
ATOM 866 O O . VAL A 1 109 ? 2.482 1.883 -9.493 1.00 97.00 109 VAL A O 1
ATOM 869 N N . THR A 1 110 ? 1.464 3.394 -8.174 1.00 94.69 110 THR A N 1
ATOM 870 C CA . THR A 1 110 ? 2.031 4.585 -8.823 1.00 94.69 110 THR A CA 1
ATOM 871 C C . THR A 1 110 ? 3.550 4.602 -8.688 1.00 94.69 110 THR A C 1
ATOM 873 O O . THR A 1 110 ? 4.251 4.768 -9.684 1.00 94.69 110 THR A O 1
ATOM 876 N N . GLU A 1 111 ? 4.070 4.334 -7.493 1.00 93.50 111 GLU A N 1
ATOM 877 C CA . GLU A 1 111 ? 5.503 4.336 -7.197 1.00 93.50 111 GLU A CA 1
ATOM 878 C C . GLU A 1 111 ? 6.286 3.271 -7.969 1.00 93.50 111 GLU A C 1
ATOM 880 O O . GLU A 1 111 ? 7.364 3.546 -8.511 1.00 93.50 111 GLU A O 1
ATOM 885 N N . ILE A 1 112 ? 5.730 2.061 -8.066 1.00 93.88 112 ILE A N 1
ATOM 886 C CA . ILE A 1 112 ? 6.307 0.982 -8.874 1.00 93.88 112 ILE A CA 1
ATOM 887 C C . ILE A 1 112 ? 6.286 1.364 -10.356 1.00 93.88 112 ILE A C 1
ATOM 889 O O . ILE A 1 112 ? 7.297 1.240 -11.048 1.00 93.88 112 ILE A O 1
ATOM 893 N N . ARG A 1 113 ? 5.148 1.856 -10.862 1.00 93.12 113 ARG A N 1
ATOM 894 C CA . ARG A 1 113 ? 5.009 2.230 -12.279 1.00 93.12 113 ARG A CA 1
ATOM 895 C C . ARG A 1 113 ? 5.940 3.370 -12.667 1.00 93.12 113 ARG A C 1
ATOM 897 O O . ARG A 1 113 ? 6.536 3.301 -13.736 1.00 93.12 113 ARG A O 1
ATOM 904 N N . ARG A 1 114 ? 6.098 4.370 -11.797 1.00 91.88 114 ARG A N 1
ATOM 905 C CA . ARG A 1 114 ? 7.011 5.506 -11.983 1.00 91.88 114 ARG A CA 1
ATOM 906 C C . ARG A 1 114 ? 8.460 5.051 -12.152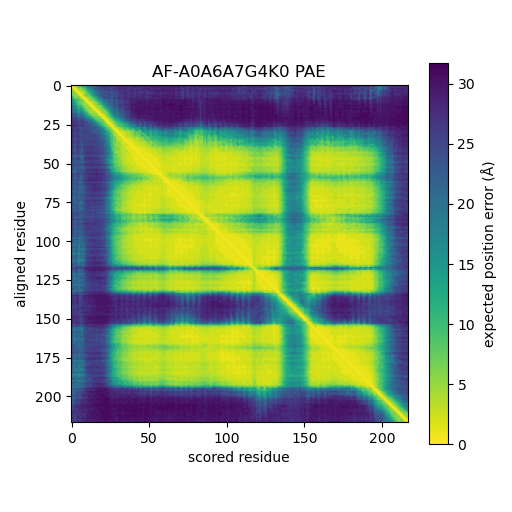 1.00 91.88 114 ARG A C 1
ATOM 908 O O . ARG A 1 114 ? 9.185 5.604 -12.972 1.00 91.88 114 ARG A O 1
ATOM 915 N N . ARG A 1 115 ? 8.878 4.020 -11.413 1.00 90.56 115 ARG A N 1
ATOM 916 C CA . ARG A 1 115 ? 10.224 3.431 -11.539 1.00 90.56 115 ARG A CA 1
ATOM 917 C C . ARG A 1 115 ? 10.364 2.536 -12.767 1.00 90.56 115 ARG A C 1
ATOM 919 O O . ARG A 1 115 ? 11.432 2.488 -13.364 1.00 90.56 115 ARG A O 1
ATOM 926 N N . ALA A 1 116 ? 9.283 1.883 -13.183 1.00 89.69 116 ALA A N 1
ATOM 927 C CA . ALA A 1 116 ? 9.277 1.029 -14.366 1.00 89.69 116 ALA A CA 1
ATOM 928 C C . ALA A 1 116 ? 9.206 1.796 -15.703 1.00 89.69 116 ALA A C 1
ATOM 930 O O . ALA A 1 116 ? 9.561 1.237 -16.736 1.00 89.69 116 ALA A O 1
ATOM 931 N N . SER A 1 117 ? 8.724 3.045 -15.728 1.00 84.44 117 SER A N 1
ATOM 932 C CA . SER A 1 117 ? 8.304 3.705 -16.975 1.00 84.44 117 SER A CA 1
ATOM 933 C C . SER A 1 117 ? 9.426 4.218 -17.882 1.00 84.44 117 SER A C 1
ATOM 935 O O . SER A 1 117 ? 9.149 4.512 -19.039 1.00 84.44 117 SER A O 1
ATOM 937 N N . ASN A 1 118 ? 10.665 4.352 -17.397 1.00 62.38 118 ASN A N 1
ATOM 938 C CA . ASN A 1 118 ? 11.696 5.145 -18.090 1.00 62.38 118 ASN A CA 1
ATOM 939 C C . ASN A 1 118 ? 13.060 4.450 -18.237 1.00 62.38 118 ASN A C 1
ATOM 941 O O . ASN A 1 118 ? 14.058 5.123 -18.489 1.00 62.38 118 ASN A O 1
ATOM 945 N N . GLN A 1 119 ? 13.143 3.133 -18.028 1.00 68.44 119 GLN A N 1
ATOM 946 C CA . GLN A 1 119 ? 14.429 2.443 -17.888 1.00 68.44 119 GLN A CA 1
ATOM 947 C C . GLN A 1 119 ? 14.424 1.045 -18.529 1.00 68.44 119 GLN A C 1
ATOM 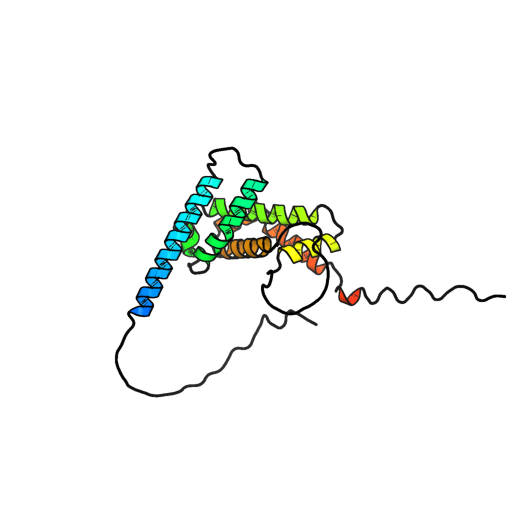949 O O . GLN A 1 119 ? 13.366 0.464 -18.765 1.00 68.44 119 GLN A O 1
ATOM 954 N N . SER A 1 120 ? 15.611 0.503 -18.829 1.00 85.31 120 SER A N 1
ATOM 955 C CA . SER A 1 120 ? 15.762 -0.903 -19.235 1.00 85.31 120 SER A CA 1
ATOM 956 C C . SER A 1 120 ? 15.253 -1.842 -18.135 1.00 85.31 120 SER A C 1
ATOM 958 O O . SER A 1 120 ? 15.203 -1.451 -16.969 1.00 85.31 120 SER A O 1
ATOM 960 N N . THR A 1 121 ? 14.929 -3.096 -18.470 1.00 86.19 121 THR A N 1
ATOM 961 C CA . THR A 1 121 ? 14.455 -4.101 -17.497 1.00 86.19 121 THR A CA 1
ATOM 962 C C . THR A 1 121 ? 15.363 -4.201 -16.264 1.00 86.19 121 THR A C 1
ATOM 964 O O . THR A 1 121 ? 14.867 -4.205 -15.140 1.00 86.19 121 THR A O 1
ATOM 967 N N . ALA A 1 122 ? 16.686 -4.194 -16.463 1.00 84.56 122 ALA A N 1
ATOM 968 C CA . ALA A 1 122 ? 17.673 -4.264 -15.383 1.00 84.56 122 ALA A CA 1
ATOM 969 C C . ALA A 1 122 ? 17.731 -2.996 -14.511 1.00 84.56 122 ALA A C 1
ATOM 971 O O . ALA A 1 122 ? 17.907 -3.073 -13.299 1.00 84.56 122 ALA A O 1
ATOM 972 N N . ALA A 1 123 ? 17.575 -1.814 -15.107 1.00 85.00 123 ALA A N 1
ATOM 973 C CA . ALA A 1 123 ? 17.568 -0.568 -14.348 1.00 85.00 123 ALA A CA 1
ATOM 974 C C . ALA A 1 123 ? 16.242 -0.388 -13.583 1.00 85.00 123 ALA A C 1
ATOM 976 O O . ALA A 1 123 ? 16.254 -0.045 -12.400 1.00 85.00 123 ALA A O 1
ATOM 977 N N . ALA A 1 124 ? 15.114 -0.740 -14.210 1.00 88.38 124 ALA A N 1
ATOM 978 C CA . ALA A 1 124 ? 13.798 -0.735 -13.580 1.00 88.38 124 ALA A CA 1
ATOM 979 C C . ALA A 1 124 ? 13.732 -1.687 -12.375 1.00 88.38 124 ALA A C 1
ATOM 981 O O . ALA A 1 124 ? 13.252 -1.295 -11.310 1.00 88.38 124 ALA A O 1
ATOM 982 N N . SER A 1 125 ? 14.236 -2.917 -12.508 1.00 88.00 125 SER A N 1
ATOM 983 C CA . SER A 1 125 ? 14.264 -3.877 -11.400 1.00 88.00 125 SER A CA 1
ATOM 984 C C . SER A 1 125 ? 15.116 -3.370 -10.234 1.00 88.00 125 SER A C 1
ATOM 986 O O . SER A 1 125 ? 14.656 -3.401 -9.096 1.00 88.00 125 SER A O 1
ATOM 988 N N . CYS A 1 126 ? 16.309 -2.828 -10.506 1.00 85.06 126 CYS A N 1
ATOM 989 C CA . CYS A 1 126 ? 17.207 -2.299 -9.486 1.00 85.06 126 CYS A CA 1
ATOM 990 C C . CYS A 1 126 ? 16.569 -1.114 -8.750 1.00 85.06 126 CYS A C 1
ATOM 992 O O . CYS A 1 126 ? 16.603 -1.052 -7.523 1.00 85.06 126 CYS A O 1
ATOM 994 N N . ALA A 1 127 ? 15.919 -0.201 -9.479 1.00 88.19 127 ALA A N 1
ATOM 995 C CA . ALA A 1 127 ? 15.226 0.938 -8.886 1.00 88.19 127 ALA A CA 1
ATOM 996 C C . ALA A 1 127 ? 14.046 0.512 -7.995 1.00 88.19 127 ALA A C 1
ATOM 998 O O . ALA A 1 127 ? 13.854 1.080 -6.918 1.00 88.19 127 ALA A O 1
ATOM 999 N N . ILE A 1 128 ? 13.252 -0.477 -8.425 1.00 90.56 128 ILE A N 1
ATOM 1000 C CA . ILE A 1 128 ? 12.135 -1.004 -7.627 1.00 90.56 128 ILE A CA 1
ATOM 1001 C C . ILE A 1 128 ? 12.663 -1.753 -6.396 1.00 90.56 128 ILE A C 1
ATOM 1003 O O . ILE A 1 128 ? 12.139 -1.539 -5.307 1.00 90.56 128 ILE A O 1
ATOM 1007 N N . ALA A 1 129 ? 13.701 -2.582 -6.541 1.00 88.38 129 ALA A N 1
ATOM 1008 C CA . ALA A 1 129 ? 14.316 -3.304 -5.427 1.00 88.38 129 ALA A CA 1
ATOM 1009 C C . ALA A 1 129 ? 14.833 -2.331 -4.360 1.00 88.38 129 ALA A C 1
ATOM 1011 O O . ALA A 1 129 ? 14.384 -2.399 -3.220 1.00 88.38 129 ALA A O 1
ATOM 1012 N N . ARG A 1 130 ? 15.638 -1.333 -4.753 1.00 86.62 130 ARG A N 1
ATOM 1013 C CA . ARG A 1 130 ? 16.138 -0.289 -3.840 1.00 86.62 130 ARG A CA 1
ATOM 1014 C C . ARG A 1 130 ? 15.031 0.491 -3.133 1.00 86.62 130 ARG A C 1
ATOM 1016 O O . ARG A 1 130 ? 15.219 0.942 -2.015 1.00 86.62 130 ARG A O 1
ATOM 1023 N N . PHE A 1 131 ? 13.878 0.686 -3.773 1.00 90.00 131 PHE A N 1
ATOM 1024 C CA . PHE A 1 131 ? 12.734 1.343 -3.133 1.00 90.00 131 PHE A CA 1
ATOM 1025 C C . PHE A 1 131 ? 12.054 0.467 -2.077 1.00 90.00 131 PHE A C 1
ATOM 1027 O O . PHE A 1 131 ? 11.556 0.988 -1.081 1.00 90.00 131 PHE A O 1
ATOM 1034 N N . LEU A 1 132 ? 11.996 -0.845 -2.304 1.00 90.44 132 LEU A N 1
ATOM 1035 C CA . LEU A 1 132 ? 11.356 -1.798 -1.396 1.00 90.44 132 LEU A CA 1
ATOM 1036 C C . LEU A 1 132 ? 12.302 -2.316 -0.306 1.00 90.44 132 LEU A C 1
ATOM 1038 O O . LEU A 1 132 ? 11.838 -2.945 0.643 1.00 90.44 132 LEU A O 1
ATOM 1042 N N . GLU A 1 133 ? 13.603 -2.075 -0.435 1.00 84.88 133 GLU A N 1
ATOM 1043 C CA . GLU A 1 133 ? 14.603 -2.452 0.555 1.00 84.88 133 GLU A CA 1
ATOM 1044 C C . GLU A 1 133 ? 14.435 -1.672 1.864 1.00 84.88 133 GLU A C 1
ATOM 1046 O O . GLU A 1 133 ? 14.055 -0.500 1.905 1.00 84.88 133 GLU A O 1
ATOM 1051 N N . VAL A 1 134 ? 14.732 -2.353 2.971 1.00 77.38 134 VAL A N 1
ATOM 1052 C CA . VAL A 1 134 ? 14.888 -1.697 4.267 1.00 77.38 134 VAL A CA 1
ATOM 1053 C C . VAL A 1 134 ? 16.185 -0.899 4.193 1.00 77.38 134 VAL A C 1
ATOM 1055 O O . VAL A 1 134 ? 17.252 -1.508 4.149 1.00 77.38 134 VAL A O 1
ATOM 1058 N N . ASP A 1 135 ? 16.119 0.435 4.225 1.00 62.50 135 ASP A N 1
ATOM 1059 C CA . ASP A 1 135 ? 17.297 1.254 4.533 1.00 62.50 135 ASP A CA 1
ATOM 1060 C C . ASP A 1 135 ? 17.741 0.895 5.956 1.00 62.50 135 ASP A C 1
ATOM 1062 O O . ASP A 1 135 ? 17.246 1.411 6.964 1.00 62.50 135 ASP A O 1
ATOM 1066 N N . GLY A 1 136 ? 18.640 -0.080 6.042 1.00 47.44 136 GLY A N 1
ATOM 1067 C CA . GLY A 1 136 ? 19.284 -0.478 7.272 1.00 47.44 136 GLY A CA 1
ATOM 1068 C C . GLY A 1 136 ? 20.140 0.679 7.758 1.00 47.44 136 GLY A C 1
ATOM 1069 O O . GLY A 1 136 ? 21.287 0.833 7.347 1.00 47.44 136 GLY A O 1
ATOM 1070 N N . GLY A 1 137 ? 19.610 1.478 8.679 1.00 42.34 137 GLY A N 1
ATOM 1071 C CA . GLY A 1 137 ? 20.439 2.282 9.562 1.00 42.34 137 GLY A CA 1
ATOM 1072 C C . GLY A 1 137 ? 21.300 1.362 10.430 1.00 42.34 137 GLY A C 1
ATOM 1073 O O . GLY A 1 137 ? 20.934 1.077 11.565 1.00 42.34 137 GLY A O 1
ATOM 1074 N N . GLY A 1 138 ? 22.431 0.895 9.890 1.00 33.00 138 GLY A N 1
ATOM 1075 C CA . GLY A 1 138 ? 23.498 0.238 10.642 1.00 33.00 138 GLY A CA 1
ATOM 1076 C C . GLY A 1 138 ? 24.106 -1.008 9.992 1.00 33.00 138 GLY A C 1
ATOM 1077 O O . GLY A 1 138 ? 23.690 -2.121 10.291 1.00 33.00 138 GLY A O 1
ATOM 1078 N N . GLY A 1 139 ? 25.205 -0.814 9.256 1.00 31.45 139 GLY A N 1
ATOM 1079 C CA . GLY A 1 139 ? 26.357 -1.719 9.340 1.00 31.45 139 GLY A CA 1
ATOM 1080 C C . GLY A 1 139 ? 26.604 -2.689 8.180 1.00 31.45 139 GLY A C 1
ATOM 1081 O O . GLY A 1 139 ? 26.027 -3.766 8.125 1.00 31.45 139 GLY A O 1
ATOM 1082 N N . LEU A 1 140 ? 27.653 -2.349 7.419 1.00 36.66 140 LEU A N 1
ATOM 1083 C CA . LEU A 1 140 ? 28.597 -3.241 6.728 1.00 36.66 140 LEU A CA 1
ATOM 1084 C C . LEU A 1 140 ? 28.128 -3.902 5.419 1.00 36.66 140 LEU A C 1
ATOM 1086 O O . LEU A 1 140 ? 27.660 -5.036 5.412 1.00 36.66 140 LEU A O 1
ATOM 1090 N N . GLY A 1 141 ? 28.443 -3.249 4.294 1.00 31.34 141 GLY A N 1
ATOM 1091 C CA . GLY A 1 141 ? 28.638 -3.956 3.025 1.00 31.34 141 GLY A CA 1
ATOM 1092 C C . GLY A 1 141 ? 28.496 -3.118 1.755 1.00 31.34 141 GLY A C 1
ATOM 1093 O O . GLY A 1 141 ? 27.460 -3.188 1.116 1.00 31.34 141 GLY A O 1
ATOM 1094 N N . GLY A 1 142 ? 29.571 -2.434 1.346 1.00 33.06 142 GLY A N 1
ATOM 1095 C CA . GLY A 1 142 ? 29.896 -2.283 -0.082 1.00 33.06 142 GLY A CA 1
ATOM 1096 C C . GLY A 1 142 ? 29.507 -0.982 -0.795 1.00 33.06 142 GLY A C 1
ATOM 1097 O O . GLY A 1 142 ? 28.437 -0.889 -1.376 1.00 33.06 142 GLY A O 1
ATOM 1098 N N . ASN A 1 143 ? 30.474 -0.062 -0.826 1.00 36.53 143 ASN A N 1
ATOM 1099 C CA . ASN A 1 143 ? 30.918 0.769 -1.956 1.00 36.53 143 ASN A CA 1
ATOM 1100 C C . ASN A 1 143 ? 29.929 1.683 -2.716 1.00 36.53 143 ASN A C 1
ATOM 1102 O O . ASN A 1 143 ? 29.102 1.252 -3.511 1.00 36.53 143 ASN A O 1
ATOM 1106 N N . ASP A 1 144 ? 30.192 2.986 -2.571 1.00 39.22 144 ASP A N 1
ATOM 1107 C CA . ASP A 1 144 ? 30.489 3.921 -3.667 1.00 39.22 144 ASP A CA 1
ATOM 1108 C C . ASP A 1 144 ? 29.554 3.935 -4.888 1.00 39.22 144 ASP A C 1
ATOM 1110 O O . ASP A 1 144 ? 29.949 3.610 -6.005 1.00 39.22 144 ASP A O 1
ATOM 1114 N N . ILE A 1 145 ? 28.344 4.466 -4.706 1.00 44.81 145 ILE A N 1
ATOM 1115 C CA . ILE A 1 145 ? 27.682 5.259 -5.751 1.00 44.81 145 ILE A CA 1
ATOM 1116 C C . ILE A 1 145 ? 27.183 6.544 -5.074 1.00 44.81 145 ILE A C 1
ATOM 1118 O O . ILE A 1 145 ? 26.354 6.455 -4.164 1.00 44.81 145 ILE A O 1
ATOM 1122 N N . PRO A 1 146 ? 27.657 7.743 -5.466 1.00 39.56 146 PRO A N 1
ATOM 1123 C CA . PRO A 1 146 ? 27.055 8.972 -4.984 1.00 39.56 146 PRO A CA 1
ATOM 1124 C C . PRO A 1 146 ? 25.618 9.013 -5.499 1.00 39.56 146 PRO A C 1
ATOM 1126 O O . PRO A 1 146 ? 25.374 8.891 -6.700 1.00 39.56 146 PRO A O 1
ATOM 1129 N N . ALA A 1 147 ? 24.671 9.150 -4.574 1.00 43.47 147 ALA A N 1
ATOM 1130 C CA . ALA A 1 147 ? 23.269 9.394 -4.866 1.00 43.47 147 ALA A CA 1
ATOM 1131 C C . ALA A 1 147 ? 23.114 10.779 -5.521 1.00 43.47 147 ALA A C 1
ATOM 1133 O O . ALA A 1 147 ? 22.730 11.759 -4.886 1.00 43.47 147 ALA A O 1
ATOM 1134 N N . GLU A 1 148 ? 23.449 10.864 -6.804 1.00 34.66 148 GLU A N 1
ATOM 1135 C CA . GLU A 1 148 ? 23.097 11.970 -7.687 1.00 34.66 148 GLU A CA 1
ATOM 1136 C C . GLU A 1 148 ? 21.597 11.855 -7.995 1.00 34.66 148 GLU A C 1
ATOM 1138 O O . GLU A 1 148 ? 21.178 11.200 -8.948 1.00 34.66 148 GLU A O 1
ATOM 1143 N N . GLY A 1 149 ? 20.780 12.464 -7.130 1.00 35.12 149 GLY A N 1
ATOM 1144 C CA . GLY A 1 149 ? 19.359 12.706 -7.381 1.00 35.12 149 GLY A CA 1
ATOM 1145 C C . GLY A 1 149 ? 18.394 12.051 -6.392 1.00 35.12 149 GLY A C 1
ATOM 1146 O O . GLY A 1 149 ? 17.826 11.004 -6.678 1.00 35.12 149 GLY A O 1
ATOM 1147 N N . GLY A 1 150 ? 18.120 12.754 -5.287 1.00 34.22 150 GLY A N 1
ATOM 1148 C CA . GLY A 1 150 ? 16.818 12.708 -4.609 1.00 34.22 150 GLY A CA 1
ATOM 1149 C C . GLY A 1 150 ? 16.674 11.747 -3.426 1.00 34.22 150 GLY A C 1
ATOM 1150 O O . GLY A 1 150 ? 16.204 10.634 -3.599 1.00 34.22 150 GLY A O 1
ATOM 1151 N N . GLY A 1 151 ? 16.983 12.254 -2.225 1.00 34.16 151 GLY A N 1
ATOM 1152 C CA . GLY A 1 151 ? 16.285 11.971 -0.959 1.00 34.16 151 GLY A CA 1
ATOM 1153 C C . GLY A 1 151 ? 16.229 10.524 -0.447 1.00 34.16 151 GLY A C 1
ATOM 1154 O O . GLY A 1 151 ? 15.512 9.701 -0.988 1.00 34.16 151 GLY A O 1
ATOM 1155 N N . THR A 1 152 ? 16.909 10.267 0.676 1.00 39.00 152 THR A N 1
ATOM 1156 C CA . THR A 1 152 ? 16.628 9.230 1.701 1.00 39.00 152 THR A CA 1
ATOM 1157 C C . THR A 1 152 ? 15.339 8.409 1.473 1.00 39.00 152 THR A C 1
ATOM 1159 O O . THR A 1 152 ? 14.262 8.806 1.920 1.00 39.00 152 THR A O 1
ATOM 1162 N N . ASN A 1 153 ? 15.422 7.279 0.767 1.00 49.47 153 ASN A N 1
ATOM 1163 C CA . ASN A 1 153 ? 14.259 6.628 0.153 1.00 49.47 153 ASN A CA 1
ATOM 1164 C C . ASN A 1 153 ? 13.840 5.333 0.876 1.00 49.47 153 ASN A C 1
ATOM 1166 O O . ASN A 1 153 ? 13.668 4.292 0.251 1.00 49.47 153 ASN A O 1
ATOM 1170 N N . SER A 1 154 ? 13.586 5.426 2.184 1.00 59.47 154 SER A N 1
ATOM 1171 C CA . SER A 1 154 ? 13.056 4.332 3.019 1.00 59.47 154 SER A CA 1
ATOM 1172 C C . SER A 1 154 ? 11.518 4.233 3.022 1.00 59.47 154 SER A C 1
ATOM 1174 O O . SER A 1 154 ? 10.927 3.426 3.746 1.00 59.47 154 SER A O 1
ATOM 1176 N N . GLY A 1 155 ? 10.843 5.051 2.203 1.00 80.06 155 GLY A N 1
ATOM 1177 C CA . GLY A 1 155 ? 9.380 5.129 2.135 1.00 80.06 155 GLY A CA 1
ATOM 1178 C C . GLY A 1 155 ? 8.704 3.881 1.556 1.00 80.06 155 GLY A C 1
ATOM 1179 O O . GLY A 1 155 ? 7.601 3.537 1.982 1.00 80.06 155 GLY A O 1
ATOM 1180 N N . GLY A 1 156 ? 9.355 3.168 0.631 1.00 89.12 156 GLY A N 1
ATOM 1181 C CA . GLY A 1 156 ? 8.745 2.019 -0.048 1.00 89.12 156 GLY A CA 1
ATOM 1182 C C . GLY A 1 156 ? 8.632 0.776 0.823 1.00 89.12 156 GLY A C 1
ATOM 1183 O O . GLY A 1 156 ? 7.578 0.138 0.830 1.00 89.12 156 GLY A O 1
ATOM 1184 N N . TRP A 1 157 ? 9.649 0.480 1.638 1.00 89.94 157 TRP A N 1
ATOM 1185 C CA . TRP A 1 157 ? 9.540 -0.565 2.659 1.00 89.94 157 TRP A CA 1
ATOM 1186 C C . TRP A 1 157 ? 8.410 -0.275 3.650 1.00 89.94 157 TRP A C 1
ATOM 1188 O O . TRP A 1 157 ? 7.606 -1.153 3.965 1.00 89.94 157 TRP A O 1
ATOM 1198 N N . LEU A 1 158 ? 8.308 0.967 4.128 1.00 92.44 158 LEU A N 1
ATOM 1199 C CA . LEU A 1 158 ? 7.266 1.343 5.077 1.00 92.44 158 LEU A CA 1
ATOM 1200 C C . LEU A 1 158 ? 5.862 1.202 4.470 1.00 92.44 158 LEU A C 1
ATOM 1202 O O . LEU A 1 158 ? 4.938 0.741 5.143 1.00 92.44 158 LEU A O 1
ATOM 1206 N N . LEU A 1 159 ? 5.719 1.554 3.193 1.00 95.06 159 LEU A N 1
ATOM 1207 C CA . LEU A 1 159 ? 4.495 1.362 2.425 1.00 95.06 159 LEU A CA 1
ATOM 1208 C C . LEU A 1 159 ? 4.148 -0.124 2.275 1.00 95.06 159 LEU A C 1
ATOM 1210 O O . LEU A 1 159 ? 2.998 -0.509 2.480 1.00 95.06 159 LEU A O 1
ATOM 1214 N N . LEU A 1 160 ? 5.143 -0.966 1.985 1.00 94.62 160 LEU A N 1
ATOM 1215 C CA . LEU A 1 160 ? 4.973 -2.416 1.903 1.00 94.62 160 LEU A CA 1
ATOM 1216 C C . LEU A 1 160 ? 4.561 -3.013 3.255 1.00 94.62 160 LEU A C 1
ATOM 1218 O O . LEU A 1 160 ? 3.649 -3.833 3.312 1.00 94.62 160 LEU A O 1
ATOM 1222 N N . ASN A 1 161 ? 5.172 -2.560 4.349 1.00 93.88 161 ASN A N 1
ATOM 1223 C CA . ASN A 1 161 ? 4.824 -2.999 5.696 1.00 93.88 161 ASN A CA 1
ATOM 1224 C C . ASN A 1 161 ? 3.394 -2.587 6.088 1.00 93.88 161 ASN A C 1
ATOM 1226 O O . ASN A 1 161 ? 2.654 -3.387 6.656 1.00 93.88 161 ASN A O 1
ATOM 1230 N N . ALA A 1 162 ? 2.968 -1.368 5.739 1.00 95.69 162 ALA A N 1
ATOM 1231 C CA . ALA A 1 162 ? 1.588 -0.933 5.949 1.00 95.69 162 ALA A CA 1
ATOM 1232 C C . ALA A 1 162 ? 0.597 -1.807 5.163 1.00 95.69 162 ALA A C 1
ATOM 1234 O O . ALA A 1 162 ? -0.415 -2.235 5.715 1.00 95.69 162 ALA A O 1
ATOM 1235 N N . LEU A 1 163 ? 0.905 -2.123 3.901 1.00 96.69 163 LEU A N 1
ATOM 1236 C CA . LEU A 1 163 ? 0.100 -3.038 3.087 1.00 96.69 163 LEU A CA 1
ATOM 1237 C C . LEU A 1 163 ? 0.061 -4.454 3.667 1.00 96.69 163 LEU A C 1
ATOM 1239 O O . LEU A 1 163 ? -0.993 -5.076 3.640 1.00 96.69 163 LEU A O 1
ATOM 1243 N N . ASN A 1 164 ? 1.165 -4.943 4.231 1.00 95.12 164 ASN A N 1
ATOM 1244 C CA . ASN A 1 164 ? 1.208 -6.243 4.895 1.00 95.12 164 ASN A CA 1
ATOM 1245 C C . ASN A 1 164 ? 0.279 -6.292 6.121 1.00 95.12 164 ASN A C 1
ATOM 1247 O O . ASN A 1 164 ? -0.486 -7.237 6.270 1.00 95.12 164 ASN A O 1
ATOM 1251 N N . LEU A 1 165 ? 0.283 -5.246 6.956 1.00 94.81 165 LEU A N 1
ATOM 1252 C CA . LEU A 1 165 ? -0.643 -5.133 8.092 1.00 94.81 165 LEU A CA 1
ATOM 1253 C C .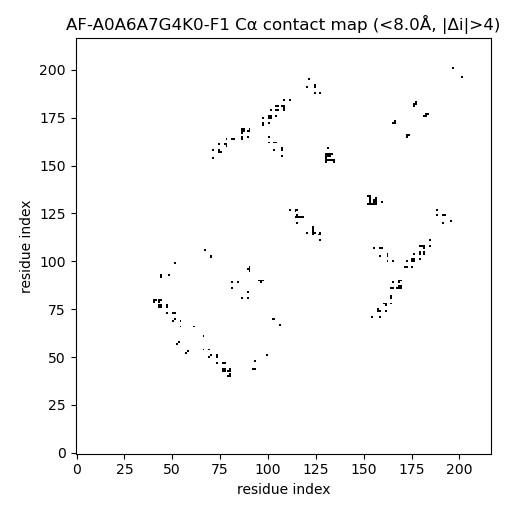 LEU A 1 165 ? -2.107 -5.041 7.642 1.00 94.81 165 LEU A C 1
ATOM 1255 O O . LEU A 1 165 ? -2.986 -5.624 8.267 1.00 94.81 165 LEU A O 1
ATOM 1259 N N . LEU A 1 166 ? -2.379 -4.315 6.554 1.00 95.75 166 LEU A N 1
ATOM 1260 C CA . LEU A 1 166 ? -3.719 -4.244 5.971 1.00 95.75 166 LEU A CA 1
ATOM 1261 C C . LEU A 1 166 ? -4.170 -5.613 5.437 1.00 95.75 166 LEU A C 1
ATOM 1263 O O . LEU A 1 166 ? -5.324 -5.986 5.624 1.00 95.75 166 LEU A O 1
ATOM 1267 N N . ALA A 1 167 ? -3.272 -6.370 4.803 1.00 94.69 167 ALA A N 1
ATOM 1268 C CA . ALA A 1 167 ? -3.585 -7.660 4.192 1.00 94.69 167 ALA A CA 1
ATOM 1269 C C . ALA A 1 167 ? -3.990 -8.745 5.205 1.00 94.69 167 ALA A C 1
ATOM 1271 O O . ALA A 1 167 ? -4.665 -9.696 4.823 1.00 94.69 167 ALA A O 1
ATOM 1272 N N . ASP A 1 168 ? -3.625 -8.592 6.479 1.00 92.12 168 ASP A N 1
ATOM 1273 C CA . ASP A 1 168 ? -4.071 -9.485 7.558 1.00 92.12 168 ASP A CA 1
ATOM 1274 C C . ASP A 1 168 ? -5.482 -9.140 8.081 1.00 92.12 168 ASP A C 1
ATOM 1276 O O . ASP A 1 168 ? -6.044 -9.833 8.929 1.00 92.12 168 ASP A O 1
ATOM 1280 N N . GLY A 1 169 ? -6.070 -8.044 7.595 1.00 88.75 169 GLY A N 1
ATOM 1281 C CA . GLY A 1 169 ? -7.424 -7.626 7.934 1.00 88.75 169 GLY A CA 1
ATOM 1282 C C . GLY A 1 169 ? -8.523 -8.413 7.199 1.00 88.75 169 GLY A C 1
ATOM 1283 O O . GLY A 1 169 ? -8.275 -9.431 6.551 1.00 88.75 169 GLY A O 1
ATOM 1284 N N . PRO A 1 170 ? -9.786 -7.962 7.297 1.00 89.94 170 PRO A N 1
ATOM 1285 C CA . PRO A 1 170 ? -10.924 -8.689 6.744 1.00 89.94 170 PRO A CA 1
ATOM 1286 C C . PRO A 1 170 ? -10.928 -8.712 5.199 1.00 89.94 170 PRO A C 1
ATOM 1288 O O . PRO A 1 170 ? -10.349 -7.827 4.561 1.00 89.94 170 PRO A O 1
ATOM 1291 N N . PRO A 1 171 ? -11.628 -9.677 4.563 1.00 93.44 171 PRO A N 1
ATOM 1292 C CA . PRO A 1 171 ? -11.566 -9.910 3.113 1.00 93.44 171 PRO A CA 1
ATOM 1293 C C . PRO A 1 171 ? -11.870 -8.691 2.230 1.00 93.44 171 PRO A C 1
ATOM 1295 O O . PRO A 1 171 ? -11.306 -8.563 1.145 1.00 93.44 171 PRO A O 1
ATOM 1298 N N . GLN A 1 172 ? -12.701 -7.757 2.700 1.00 95.44 172 GLN A N 1
ATOM 1299 C CA . GLN A 1 172 ? -13.030 -6.522 1.982 1.00 95.44 172 GLN A CA 1
ATOM 1300 C C . GLN A 1 172 ? -11.784 -5.667 1.697 1.00 95.44 172 GLN A C 1
ATOM 1302 O O . GLN A 1 172 ? -11.730 -4.962 0.691 1.00 95.44 172 GLN A O 1
ATOM 1307 N N . ILE A 1 173 ? -10.755 -5.739 2.546 1.00 95.62 173 ILE A N 1
ATOM 1308 C CA . ILE A 1 173 ? -9.480 -5.050 2.312 1.00 95.62 173 ILE A CA 1
ATOM 1309 C C . ILE A 1 173 ? -8.761 -5.648 1.102 1.00 95.62 173 ILE A C 1
ATOM 1311 O O . ILE A 1 173 ? -8.273 -4.912 0.242 1.00 95.62 173 ILE A O 1
ATOM 1315 N N . ILE A 1 174 ? -8.748 -6.977 0.988 1.00 96.00 174 ILE A N 1
ATOM 1316 C CA . ILE A 1 174 ? -8.138 -7.683 -0.144 1.00 96.00 174 ILE A CA 1
ATOM 1317 C C . ILE A 1 174 ? -8.868 -7.354 -1.449 1.00 96.00 174 ILE A C 1
ATOM 1319 O O . ILE A 1 174 ? -8.225 -7.148 -2.484 1.00 96.00 174 ILE A O 1
ATOM 1323 N N . GLU A 1 175 ? -10.197 -7.235 -1.413 1.00 97.06 175 GLU A N 1
ATOM 1324 C CA . GLU A 1 175 ? -10.991 -6.785 -2.562 1.00 97.06 175 GLU A CA 1
ATOM 1325 C C . GLU A 1 175 ? -10.578 -5.374 -3.012 1.00 97.06 175 GLU A C 1
ATOM 1327 O O . GLU A 1 175 ? -10.342 -5.148 -4.202 1.00 97.06 175 GLU A O 1
ATOM 1332 N N . VAL A 1 176 ? -10.391 -4.440 -2.072 1.00 97.88 176 VAL A N 1
ATOM 1333 C CA . VAL A 1 176 ? -9.921 -3.075 -2.367 1.00 97.88 176 VAL A CA 1
ATOM 1334 C C . VAL A 1 176 ? -8.503 -3.067 -2.957 1.00 97.88 176 VAL A C 1
ATOM 1336 O O . VAL A 1 176 ? -8.241 -2.357 -3.938 1.00 97.88 176 VAL A O 1
ATOM 1339 N N . MET A 1 177 ? -7.584 -3.863 -2.402 1.00 98.12 177 MET A N 1
ATOM 1340 C CA . MET A 1 177 ? -6.218 -4.008 -2.926 1.00 98.12 177 MET A CA 1
ATOM 1341 C C . MET A 1 177 ? -6.227 -4.556 -4.357 1.00 98.12 177 MET A C 1
ATOM 1343 O O . MET A 1 177 ? -5.520 -4.053 -5.237 1.00 98.12 177 MET A O 1
ATOM 1347 N N . THR A 1 178 ? -7.073 -5.555 -4.605 1.00 97.69 178 THR A N 1
ATOM 1348 C CA . THR A 1 178 ? -7.254 -6.175 -5.921 1.00 97.69 178 THR A CA 1
ATOM 1349 C C . THR A 1 178 ? -7.822 -5.176 -6.923 1.00 97.69 178 THR A C 1
ATOM 1351 O O . THR A 1 178 ? -7.262 -5.020 -8.009 1.00 97.69 178 THR A O 1
ATOM 1354 N N . GLY A 1 179 ? -8.858 -4.423 -6.541 1.00 97.62 179 GLY A N 1
ATOM 1355 C CA . GLY A 1 179 ? -9.428 -3.352 -7.364 1.00 97.62 179 GLY A CA 1
ATOM 1356 C C . GLY A 1 179 ? -8.428 -2.235 -7.688 1.00 97.62 179 GLY A C 1
ATOM 1357 O O . GLY A 1 179 ? -8.521 -1.600 -8.735 1.00 97.62 179 GLY A O 1
ATOM 1358 N N . SER A 1 180 ? -7.411 -2.045 -6.843 1.00 97.06 180 SER A N 1
ATOM 1359 C CA . SER A 1 180 ? -6.307 -1.105 -7.080 1.00 97.06 180 SER A CA 1
ATOM 1360 C C . SER A 1 180 ? -5.165 -1.693 -7.924 1.00 97.06 180 SER A C 1
ATOM 1362 O O . SER A 1 180 ? -4.149 -1.034 -8.115 1.00 97.06 180 SER A O 1
ATOM 1364 N N . SER A 1 181 ? -5.309 -2.914 -8.459 1.00 97.75 181 SER A N 1
ATOM 1365 C CA . SER A 1 181 ? -4.281 -3.644 -9.226 1.00 97.75 181 SER A CA 1
ATOM 1366 C C . SER A 1 181 ? -2.998 -3.971 -8.450 1.00 97.75 181 SER A C 1
ATOM 1368 O O . SER A 1 181 ? -1.992 -4.346 -9.068 1.00 97.75 181 SER A O 1
ATOM 1370 N N . LEU A 1 182 ? -3.012 -3.872 -7.117 1.00 98.00 182 LEU A N 1
ATOM 1371 C CA . LEU A 1 182 ? -1.820 -4.062 -6.291 1.00 98.00 182 LEU A CA 1
ATOM 1372 C C . LEU A 1 182 ? -1.219 -5.474 -6.444 1.00 98.00 182 LEU A C 1
ATOM 1374 O O . LEU A 1 182 ? -0.044 -5.550 -6.811 1.00 98.00 182 LEU A O 1
ATOM 1378 N N . PRO A 1 183 ? -1.980 -6.584 -6.302 1.00 96.81 183 PRO A N 1
ATOM 1379 C CA . PRO A 1 183 ? -1.415 -7.929 -6.441 1.00 96.81 183 PRO A CA 1
ATOM 1380 C C . PRO A 1 183 ? -0.766 -8.155 -7.810 1.00 96.81 183 PRO A C 1
ATOM 1382 O O . PRO A 1 183 ? 0.365 -8.621 -7.901 1.00 96.81 183 PRO A O 1
ATOM 1385 N N . SER A 1 184 ? -1.440 -7.742 -8.889 1.00 96.94 184 SER A N 1
ATOM 1386 C CA . SER A 1 184 ? -0.915 -7.891 -10.253 1.00 96.94 184 SER A CA 1
ATOM 1387 C C . SER A 1 184 ? 0.373 -7.095 -10.491 1.00 96.94 184 SER A C 1
ATOM 1389 O O . SER A 1 184 ? 1.220 -7.507 -11.280 1.00 96.94 184 SER A O 1
ATOM 1391 N N . THR A 1 185 ? 0.526 -5.957 -9.812 1.00 96.50 185 THR A N 1
ATOM 1392 C CA . THR A 1 185 ? 1.710 -5.102 -9.918 1.00 96.50 185 THR A CA 1
ATOM 1393 C C . THR A 1 185 ? 2.881 -5.723 -9.162 1.00 96.50 185 THR A C 1
ATOM 1395 O O . THR A 1 185 ? 3.963 -5.840 -9.727 1.00 96.50 185 THR A O 1
ATOM 1398 N N . LEU A 1 186 ? 2.648 -6.220 -7.942 1.00 95.56 186 LEU A N 1
ATOM 1399 C CA . LEU A 1 186 ? 3.668 -6.923 -7.157 1.00 95.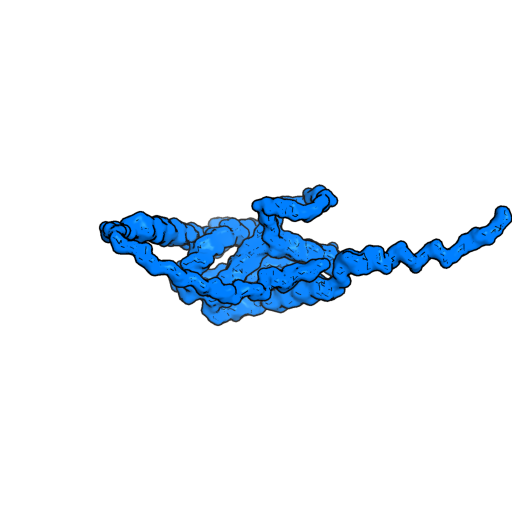56 186 LEU A CA 1
ATOM 1400 C C . LEU A 1 186 ? 4.140 -8.207 -7.850 1.00 95.56 186 LEU A C 1
ATOM 1402 O O . LEU A 1 186 ? 5.338 -8.456 -7.923 1.00 95.56 186 LEU A O 1
ATOM 1406 N N . VAL A 1 187 ? 3.222 -8.979 -8.439 1.00 94.62 187 VAL A N 1
ATOM 1407 C CA . VAL A 1 187 ? 3.569 -10.175 -9.223 1.00 94.62 187 VAL A CA 1
ATOM 1408 C C . VAL A 1 187 ? 4.464 -9.821 -10.416 1.00 94.62 187 VAL A C 1
ATOM 1410 O O . VAL A 1 187 ? 5.439 -10.521 -10.670 1.00 94.62 187 VAL A O 1
ATOM 1413 N N . LYS A 1 188 ? 4.198 -8.715 -11.124 1.00 91.56 188 LYS A N 1
ATOM 1414 C CA . LYS A 1 188 ? 5.086 -8.244 -12.203 1.00 91.56 188 LYS A CA 1
ATOM 1415 C C . LYS A 1 188 ? 6.475 -7.874 -11.686 1.00 91.56 188 LYS A C 1
ATOM 1417 O O . LYS A 1 188 ? 7.448 -8.208 -12.351 1.00 91.56 188 LYS A O 1
ATOM 1422 N N . CYS A 1 189 ? 6.581 -7.243 -10.515 1.00 91.25 189 CYS A N 1
ATOM 1423 C CA . CYS A 1 189 ? 7.880 -6.979 -9.891 1.00 91.25 189 CYS A CA 1
ATOM 1424 C C . CYS A 1 189 ? 8.637 -8.274 -9.592 1.00 91.25 189 CYS A C 1
ATOM 1426 O O . CYS A 1 189 ? 9.815 -8.360 -9.911 1.00 91.25 189 CYS A O 1
ATOM 1428 N N . LEU A 1 190 ? 7.961 -9.296 -9.051 1.00 90.25 190 LEU A N 1
ATOM 1429 C CA . LEU A 1 190 ? 8.582 -10.601 -8.805 1.00 90.25 190 LEU A CA 1
ATOM 1430 C C . LEU A 1 190 ? 9.138 -11.210 -10.094 1.00 90.25 190 LEU A C 1
ATOM 1432 O O . LEU A 1 190 ? 10.282 -11.651 -10.106 1.00 90.25 190 LEU A O 1
ATOM 1436 N N . TYR A 1 191 ? 8.376 -11.177 -11.191 1.00 88.25 191 TYR A N 1
ATOM 1437 C CA . TYR A 1 191 ? 8.888 -11.623 -12.488 1.00 88.25 191 TYR A CA 1
ATOM 1438 C C . TYR A 1 191 ? 10.113 -10.818 -12.928 1.00 88.25 191 TYR A C 1
ATOM 1440 O O . TYR A 1 191 ? 11.106 -11.424 -13.303 1.00 88.25 191 TYR A O 1
ATOM 1448 N N . LEU A 1 192 ? 10.093 -9.485 -12.813 1.00 86.25 192 LEU A N 1
ATOM 1449 C CA . LEU A 1 192 ? 11.251 -8.643 -13.148 1.00 86.25 192 LEU A CA 1
ATOM 1450 C C . LEU A 1 192 ? 12.492 -8.963 -12.303 1.00 86.25 192 LEU A C 1
ATOM 1452 O O . LEU A 1 192 ? 13.608 -8.833 -12.796 1.00 86.25 192 LEU A O 1
ATOM 1456 N N . PHE A 1 193 ? 12.311 -9.366 -11.045 1.00 84.94 193 PHE A N 1
ATOM 1457 C CA . PHE A 1 193 ? 13.414 -9.769 -10.173 1.00 84.94 193 PHE A CA 1
ATOM 1458 C C . PHE A 1 193 ? 13.976 -11.149 -10.528 1.00 84.94 193 PHE A C 1
ATOM 1460 O O . PHE A 1 193 ? 15.166 -11.373 -10.340 1.00 84.94 193 PHE A O 1
ATOM 1467 N N . PHE A 1 194 ? 13.149 -12.060 -11.048 1.00 79.38 194 PHE A N 1
ATOM 1468 C CA . PHE A 1 194 ? 13.576 -13.404 -11.452 1.00 79.38 194 PHE A CA 1
ATOM 1469 C C . PHE A 1 194 ? 14.075 -13.500 -12.900 1.00 79.38 194 PHE A C 1
ATOM 1471 O O . PHE A 1 194 ? 14.799 -14.435 -13.221 1.00 79.38 194 PHE A O 1
ATOM 1478 N N . ASP A 1 195 ? 13.685 -12.569 -13.771 1.00 72.88 195 ASP A N 1
ATOM 1479 C CA . ASP A 1 195 ? 14.049 -12.561 -15.197 1.00 72.88 195 ASP A CA 1
ATOM 1480 C C . ASP A 1 195 ? 15.481 -12.056 -15.446 1.00 72.88 195 ASP A C 1
ATOM 1482 O O . ASP A 1 195 ? 15.998 -12.129 -16.560 1.00 72.88 195 ASP A O 1
ATOM 1486 N N . LEU A 1 196 ? 16.145 -11.533 -14.412 1.00 59.59 196 LEU A N 1
ATOM 1487 C CA . LEU A 1 196 ? 17.517 -11.061 -14.521 1.00 59.59 196 LEU A CA 1
ATOM 1488 C C . LEU A 1 196 ? 18.496 -12.174 -14.132 1.00 59.59 196 LEU A C 1
ATOM 1490 O O . LEU A 1 196 ? 18.348 -12.753 -13.054 1.00 59.59 196 LEU A O 1
ATOM 1494 N N . PRO A 1 197 ? 19.500 -12.471 -14.981 1.00 56.19 197 PRO A N 1
ATOM 1495 C CA . PRO A 1 197 ? 20.585 -13.363 -14.601 1.00 56.19 197 PRO A CA 1
ATOM 1496 C C . PRO A 1 197 ? 21.277 -12.828 -13.343 1.00 56.19 197 PRO A C 1
ATOM 1498 O O . PRO A 1 197 ? 21.335 -11.611 -13.147 1.00 56.19 197 PRO A O 1
ATOM 1501 N N . ASP A 1 198 ? 21.799 -13.728 -12.498 1.00 56.22 198 ASP A N 1
ATOM 1502 C CA . ASP A 1 198 ? 22.558 -13.349 -11.300 1.00 56.22 198 ASP A CA 1
ATOM 1503 C C . ASP A 1 198 ? 23.571 -12.252 -11.680 1.00 56.22 198 ASP A C 1
ATOM 1505 O O . ASP A 1 198 ? 24.298 -12.433 -12.664 1.00 56.22 198 ASP A O 1
ATOM 1509 N N . PRO A 1 199 ? 23.668 -11.130 -10.947 1.00 52.66 199 PRO A N 1
ATOM 1510 C CA . PRO A 1 199 ? 24.648 -10.088 -11.256 1.00 52.66 199 PRO A CA 1
ATOM 1511 C C . PRO A 1 199 ? 26.089 -10.634 -11.244 1.00 52.66 199 PRO A C 1
ATOM 1513 O O . PRO A 1 199 ? 26.933 -10.142 -11.986 1.00 52.66 199 PRO A O 1
ATOM 1516 N N . ASP A 1 200 ? 26.330 -11.724 -10.506 1.00 51.16 200 ASP A N 1
ATOM 1517 C CA . ASP A 1 200 ? 27.599 -12.463 -10.468 1.00 51.16 200 ASP A CA 1
ATOM 1518 C C . ASP A 1 200 ? 27.841 -13.358 -11.707 1.00 51.16 200 ASP A C 1
ATOM 1520 O O . ASP A 1 200 ? 28.946 -13.851 -11.918 1.00 51.16 200 ASP A O 1
ATOM 1524 N N . SER A 1 201 ? 26.824 -13.602 -12.540 1.00 44.91 201 SER A N 1
ATOM 1525 C CA . SER A 1 201 ? 26.944 -14.409 -13.767 1.00 44.91 201 SER A CA 1
ATOM 1526 C C . SER A 1 201 ? 27.340 -13.579 -14.995 1.00 44.91 201 SER A C 1
ATOM 1528 O O . SER A 1 201 ? 27.959 -14.107 -15.922 1.00 44.91 201 SER A O 1
ATOM 1530 N N . ALA A 1 202 ? 27.087 -12.265 -14.976 1.00 47.69 202 ALA A N 1
ATOM 1531 C CA . ALA A 1 202 ? 27.431 -11.345 -16.063 1.00 47.69 202 ALA A CA 1
ATOM 1532 C C . ALA A 1 202 ? 28.925 -10.957 -16.108 1.00 47.69 202 ALA A C 1
ATOM 1534 O O . ALA A 1 202 ? 29.392 -10.431 -17.118 1.00 47.69 202 ALA A O 1
ATOM 1535 N N . GLU A 1 203 ? 29.713 -11.279 -15.075 1.00 45.91 203 GLU A N 1
ATOM 1536 C CA . GLU A 1 203 ? 31.180 -11.147 -15.122 1.00 45.91 203 GLU A CA 1
ATOM 1537 C C . GLU A 1 203 ? 31.864 -12.275 -15.923 1.00 45.91 203 GLU A C 1
ATOM 1539 O O . GLU A 1 203 ? 33.076 -12.246 -16.135 1.00 45.91 203 GLU A O 1
ATOM 1544 N N . SER A 1 204 ? 31.101 -13.248 -16.437 1.00 40.28 204 SER A N 1
ATOM 1545 C CA . SER A 1 204 ? 31.632 -14.378 -17.212 1.00 40.28 204 SER A CA 1
ATOM 1546 C C . SER A 1 204 ? 31.366 -14.320 -18.724 1.00 40.28 204 SER A C 1
ATOM 1548 O O . SER A 1 204 ? 31.604 -15.307 -19.414 1.00 40.28 204 SER A O 1
ATOM 1550 N N . GLU A 1 205 ? 30.958 -13.168 -19.274 1.00 41.00 205 GLU A N 1
ATOM 1551 C CA . GLU A 1 205 ? 30.742 -13.002 -20.728 1.00 41.00 205 GLU A CA 1
ATOM 1552 C C . GLU A 1 205 ? 31.595 -11.909 -21.404 1.00 41.00 205 GLU A C 1
ATOM 1554 O O . GLU A 1 205 ? 31.404 -11.607 -22.580 1.00 41.00 205 GLU A O 1
ATOM 1559 N N . TYR A 1 206 ? 32.622 -11.381 -20.722 1.00 47.06 206 TYR A N 1
ATOM 1560 C CA . TYR A 1 206 ? 33.593 -10.437 -21.314 1.00 47.06 206 TYR A CA 1
ATOM 1561 C C . TYR A 1 206 ? 35.009 -10.994 -21.554 1.00 47.06 206 TYR A C 1
ATOM 1563 O O . TYR A 1 206 ? 35.932 -10.234 -21.840 1.00 47.06 206 TYR A O 1
ATOM 1571 N N . CYS A 1 207 ? 35.195 -12.319 -21.539 1.00 36.69 207 CYS A N 1
ATOM 1572 C CA . CYS A 1 207 ? 36.480 -12.957 -21.865 1.00 36.69 207 CYS A CA 1
ATOM 1573 C C . CYS A 1 207 ? 36.385 -13.967 -23.017 1.00 36.69 207 CYS A C 1
ATOM 1575 O O . CYS A 1 207 ? 36.967 -15.044 -22.951 1.00 36.69 207 CYS A O 1
ATOM 1577 N N . CYS A 1 208 ? 35.690 -13.640 -24.107 1.00 34.34 208 CYS A N 1
ATOM 1578 C CA . CYS A 1 208 ? 35.932 -14.336 -25.373 1.00 34.34 208 CYS A CA 1
ATOM 1579 C C . CYS A 1 208 ? 35.473 -13.497 -26.566 1.00 34.34 208 CYS A C 1
ATOM 1581 O O . CYS A 1 208 ? 34.464 -13.823 -27.164 1.00 34.34 208 CYS A O 1
ATOM 1583 N N . ASN A 1 209 ? 36.163 -12.396 -26.893 1.00 37.25 209 ASN A N 1
ATOM 1584 C CA . ASN A 1 209 ? 36.040 -11.771 -28.224 1.00 37.25 209 ASN A CA 1
ATOM 1585 C C . ASN A 1 209 ? 37.250 -10.913 -28.647 1.00 37.25 209 ASN A C 1
ATOM 1587 O O . ASN A 1 209 ? 37.114 -9.992 -29.448 1.00 37.25 209 ASN A O 1
ATOM 1591 N N . THR A 1 210 ? 38.464 -11.246 -28.189 1.00 37.66 210 THR A N 1
ATOM 1592 C CA . THR A 1 210 ? 39.685 -10.634 -28.756 1.00 37.66 210 THR A CA 1
ATOM 1593 C C . THR A 1 210 ? 40.828 -11.634 -28.901 1.00 37.66 210 THR A C 1
ATOM 1595 O O . THR A 1 210 ? 41.944 -11.428 -28.438 1.00 37.66 210 THR A O 1
ATOM 1598 N N . SER A 1 211 ? 40.565 -12.749 -29.577 1.00 47.00 211 SER A N 1
ATOM 1599 C 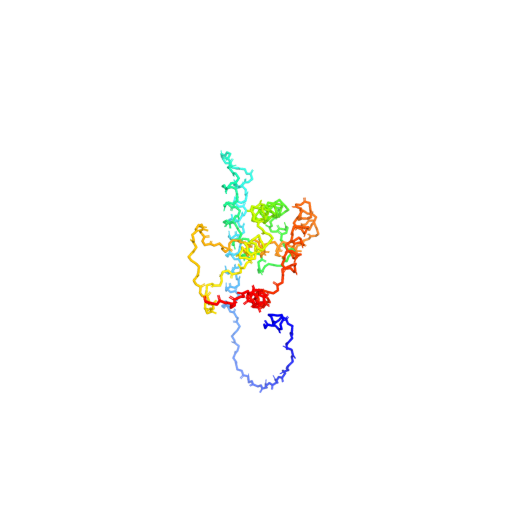CA . SER A 1 211 ? 41.618 -13.549 -30.214 1.00 47.00 211 SER A CA 1
ATOM 1600 C C . SER A 1 211 ? 41.236 -13.772 -31.669 1.00 47.00 211 SER A C 1
ATOM 1602 O O . SER A 1 211 ? 40.672 -14.801 -32.014 1.00 47.00 211 SER A O 1
ATOM 1604 N N . SER A 1 212 ? 41.495 -12.767 -32.511 1.00 45.53 212 SER A N 1
ATOM 1605 C CA . SER A 1 212 ? 41.816 -12.906 -33.941 1.00 45.53 212 SER A CA 1
ATOM 1606 C C . SER A 1 212 ? 41.942 -11.522 -34.575 1.00 45.53 212 SER A C 1
ATOM 1608 O O . SER A 1 212 ? 40.936 -10.900 -34.885 1.00 45.53 212 SER A O 1
ATOM 1610 N N . SER A 1 213 ? 43.169 -11.039 -34.781 1.00 38.03 213 SER A N 1
ATOM 1611 C CA . SER A 1 213 ? 43.636 -10.700 -36.134 1.00 38.03 213 SER A CA 1
ATOM 1612 C C . SER A 1 213 ? 45.094 -10.219 -36.114 1.00 38.03 213 SER A C 1
ATOM 1614 O O . SER A 1 213 ? 45.420 -9.184 -35.544 1.00 38.03 213 SER A O 1
ATOM 1616 N N . THR A 1 214 ? 45.928 -10.984 -36.825 1.00 39.66 214 THR A N 1
ATOM 1617 C CA . THR A 1 214 ? 47.068 -10.541 -37.650 1.00 39.66 214 THR A CA 1
ATOM 1618 C C . THR A 1 214 ? 48.307 -9.946 -36.980 1.00 39.66 214 THR A C 1
ATOM 1620 O O . THR A 1 214 ? 48.479 -8.738 -36.855 1.00 39.66 214 THR A O 1
ATOM 1623 N N . ALA A 1 215 ? 49.259 -10.851 -36.743 1.00 44.53 215 ALA A N 1
ATOM 1624 C CA . ALA A 1 215 ? 50.643 -10.661 -37.161 1.00 44.53 215 ALA A CA 1
ATOM 1625 C C . ALA A 1 215 ? 50.730 -10.290 -38.655 1.00 44.53 215 ALA A C 1
ATOM 1627 O O . ALA A 1 215 ? 50.036 -10.916 -39.457 1.00 44.53 215 ALA A O 1
ATOM 1628 N N . ALA A 1 216 ? 51.602 -9.344 -39.016 1.00 41.25 216 ALA A N 1
ATOM 1629 C CA . ALA A 1 216 ? 52.545 -9.444 -40.139 1.00 41.25 216 ALA A CA 1
ATOM 1630 C C . ALA A 1 216 ? 53.287 -8.113 -40.376 1.00 41.25 216 ALA A C 1
ATOM 1632 O O . ALA A 1 216 ? 52.643 -7.084 -40.558 1.00 41.25 216 ALA A O 1
ATOM 1633 N N . ALA A 1 217 ? 54.616 -8.251 -40.479 1.00 39.59 217 ALA A N 1
ATOM 1634 C CA . ALA A 1 217 ? 55.632 -7.374 -41.084 1.00 39.59 217 ALA A CA 1
ATOM 1635 C C . ALA A 1 217 ? 55.961 -6.035 -40.404 1.00 39.59 217 ALA A C 1
ATOM 1637 O O . ALA A 1 217 ? 55.211 -5.052 -40.571 1.00 39.59 217 ALA A O 1
#

Nearest PDB structures (foldseek):
  5a7d-assembly4_N  TM=2.836E-01  e=1.238E+00  Drosophila melanogaster
  5a7d-assembly2_O  T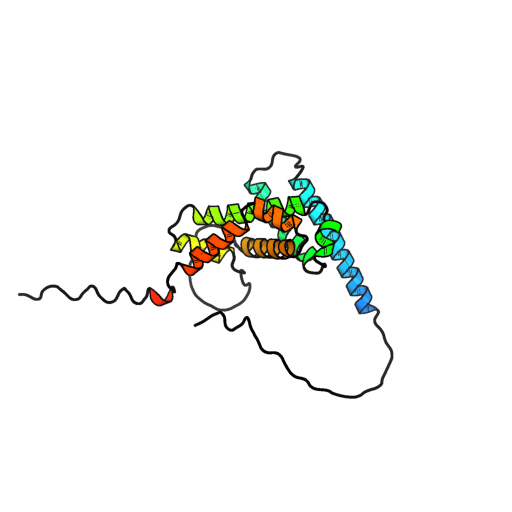M=2.688E-01  e=1.180E+00  Drosophila melanogaster
  5a7d-assembly1_R  TM=2.045E-01  e=1.126E+00  Drosophila melanogaster
  6xr2-assembly2_D  TM=2.535E-01  e=2.083E+00  synthetic construct
  6xr2-assembly1_A  TM=2.667E-01  e=3.676E+00  synthetic construct